Protein AF-F3YVJ1-F1 (afdb_monomer_lite)

Organism: NCBI:txid690850

Radius of gyration: 20.25 Å; chains: 1; bounding box: 49×36×68 Å

Secondary structure (DSSP, 8-state):
-------GGG------GGGHHHHHHHHHHHHHHHHHHHHHHTT-TTHHHHHHHHHHHHHHHHHSGGGHHHHT--TTTS-HHHHHHHHHHHHHHHHHHHHH-----HHHHHHHTT---TTTHHHHHHGGGGS-HHHHHHHIIIIIS---HHHHHHHHTS-HHHHHHHHHHHHHHHHHHHHHHHHHTT-

Sequence (187 aa):
MESLLPSLKAFKVPCEPHKSDALAQAFMPYIYSSVYRVLVSRRCGNIRHLAKAISLGIYTKLTMDDCKALNSFDGRKCSFETWLSLYAEKAALNHIRQSLYPTSQLSTIFAAMGVDVAGKEEAIDRQGDILEPTHKFVLRLLYDESLSFEEAANVLGVAPQVVRSLEGEAWGRIRMACRPAICELAQ

pLDDT: mean 75.44, std 15.71, range [29.94, 95.25]

Foldseek 3Di:
DDDPDDDPVPCPPQLDPVCLVVVCVVCLVLLLVLLLVLCVVVVHPPSVVLSVVLSVVLSCVCSPPRNVVVVPDDVVVDDPSVVSSVSSNVSSLLVVLCVVQPDDQQLLLCVLVVHDCPPPRVVSRVLVVLDDSLLSVLSCVCRVVVDDLCVSCVVSVHDSVVSVVSPVVSVVSVCVSCVVVVVVVVD

Structure (mmCIF, N/CA/C/O backbone):
data_AF-F3YVJ1-F1
#
_entry.id   AF-F3YVJ1-F1
#
loop_
_atom_site.group_PDB
_atom_site.id
_atom_site.type_symbol
_atom_site.label_atom_id
_atom_site.label_alt_id
_atom_site.label_comp_id
_atom_site.label_asym_id
_atom_site.label_entity_id
_atom_site.label_seq_id
_atom_site.pdbx_PDB_ins_code
_atom_site.Cartn_x
_atom_site.Cartn_y
_atom_site.Cartn_z
_atom_site.occupancy
_atom_site.B_iso_or_equiv
_atom_site.auth_seq_id
_atom_site.auth_comp_id
_atom_site.auth_asym_id
_atom_site.auth_atom_id
_atom_site.pdbx_PDB_model_num
ATOM 1 N N . MET A 1 1 ? 19.000 0.406 -32.943 1.00 38.66 1 MET A N 1
ATOM 2 C CA . MET A 1 1 ? 19.043 0.297 -31.470 1.00 38.66 1 MET A CA 1
ATOM 3 C C . MET A 1 1 ? 18.933 -1.171 -31.138 1.00 38.66 1 MET A C 1
ATOM 5 O O . MET A 1 1 ? 17.835 -1.710 -31.092 1.00 38.66 1 MET A O 1
ATOM 9 N N . GLU A 1 2 ? 20.086 -1.826 -31.088 1.00 29.94 2 GLU A N 1
ATOM 10 C CA . GLU A 1 2 ? 20.199 -3.262 -30.865 1.00 29.94 2 GLU A CA 1
ATOM 11 C C . GLU A 1 2 ? 19.630 -3.638 -29.497 1.00 29.94 2 GLU A C 1
ATOM 13 O O . GLU A 1 2 ? 19.862 -2.975 -28.487 1.00 29.94 2 GLU A O 1
ATOM 18 N N . SER A 1 3 ? 18.835 -4.702 -29.509 1.00 35.91 3 SER A N 1
ATOM 19 C CA . SER A 1 3 ? 18.242 -5.348 -28.348 1.00 35.91 3 SER A CA 1
ATOM 20 C C . SER A 1 3 ? 19.341 -5.790 -27.373 1.00 35.91 3 SER A C 1
ATOM 22 O O . SER A 1 3 ? 19.948 -6.845 -27.550 1.00 35.91 3 SER A O 1
ATOM 24 N N . LEU A 1 4 ? 19.552 -5.014 -26.308 1.00 38.31 4 LEU A N 1
ATOM 25 C CA . LEU A 1 4 ? 20.433 -5.336 -25.176 1.00 38.31 4 LEU A CA 1
ATOM 26 C C . LEU A 1 4 ? 19.863 -6.416 -24.232 1.00 38.31 4 LEU A C 1
ATOM 28 O O . LEU A 1 4 ? 20.233 -6.481 -23.064 1.00 38.31 4 LEU A O 1
ATOM 32 N N . LEU A 1 5 ? 18.972 -7.288 -24.708 1.00 43.00 5 LEU A N 1
ATOM 33 C CA . LEU A 1 5 ? 18.386 -8.350 -23.888 1.00 43.00 5 LEU A CA 1
ATOM 34 C C . LEU A 1 5 ? 18.648 -9.738 -24.480 1.00 43.00 5 LEU A C 1
ATOM 36 O O . LEU A 1 5 ? 17.745 -10.353 -25.050 1.00 43.00 5 LEU A O 1
ATOM 40 N N . PRO A 1 6 ? 19.855 -10.301 -24.297 1.00 36.88 6 PRO A N 1
ATOM 41 C CA . PRO A 1 6 ? 20.004 -11.739 -24.343 1.00 36.88 6 PRO A CA 1
ATOM 42 C C . PRO A 1 6 ? 19.365 -12.327 -23.075 1.00 36.88 6 PRO A C 1
ATOM 44 O O . PRO A 1 6 ? 19.858 -12.165 -21.962 1.00 36.88 6 PRO A O 1
ATOM 47 N N . SER A 1 7 ? 18.272 -13.064 -23.265 1.00 37.03 7 SER A N 1
ATOM 48 C CA . SER A 1 7 ? 17.981 -14.265 -22.473 1.00 37.03 7 SER A CA 1
ATOM 49 C C . SER A 1 7 ? 17.738 -14.075 -20.964 1.00 37.03 7 SER A C 1
ATOM 51 O O . SER A 1 7 ? 18.339 -14.757 -20.135 1.00 37.03 7 SER A O 1
ATOM 53 N N . LEU A 1 8 ? 16.734 -13.273 -20.586 1.00 42.38 8 LEU A N 1
ATOM 54 C CA . LEU A 1 8 ? 16.224 -13.204 -19.200 1.00 42.38 8 LEU A CA 1
ATOM 55 C C . LEU A 1 8 ? 15.618 -14.525 -18.665 1.00 42.38 8 LEU A C 1
ATOM 57 O O . LEU A 1 8 ? 15.258 -14.605 -17.496 1.00 42.38 8 LEU A O 1
ATOM 61 N N . LYS A 1 9 ? 15.540 -15.596 -19.473 1.00 40.34 9 LYS A N 1
ATOM 62 C CA . LYS A 1 9 ? 15.085 -16.928 -19.021 1.00 40.34 9 LYS A CA 1
ATOM 63 C C . LYS A 1 9 ? 16.089 -17.658 -18.116 1.00 40.34 9 LYS A C 1
ATOM 65 O O . LYS A 1 9 ? 15.702 -18.622 -17.466 1.00 40.34 9 LYS A O 1
ATOM 70 N N . ALA A 1 10 ? 17.341 -17.202 -18.052 1.00 41.38 10 ALA A N 1
ATOM 71 C CA . ALA A 1 10 ? 18.384 -17.769 -17.190 1.00 41.38 10 ALA A CA 1
ATOM 72 C C . ALA A 1 10 ? 19.088 -16.706 -16.327 1.00 41.38 10 ALA A C 1
ATOM 74 O O . ALA A 1 10 ? 20.173 -16.951 -15.801 1.00 41.38 10 ALA A O 1
ATOM 75 N N . PHE A 1 11 ? 18.496 -15.515 -16.182 1.00 44.34 11 PHE A N 1
ATOM 76 C CA . PHE A 1 11 ? 19.101 -14.442 -15.401 1.00 44.34 11 PHE A CA 1
ATOM 77 C C . PHE A 1 11 ? 18.865 -14.700 -13.912 1.00 44.34 11 PHE A C 1
ATOM 79 O O . PHE A 1 11 ? 17.922 -14.205 -13.300 1.00 44.34 11 PHE A O 1
ATOM 86 N N . LYS A 1 12 ? 19.735 -15.521 -13.324 1.00 45.84 12 LYS A N 1
ATOM 87 C CA . LYS A 1 12 ? 19.951 -15.546 -11.880 1.00 45.84 12 LYS A CA 1
ATOM 88 C C . LYS A 1 12 ? 20.549 -14.181 -11.550 1.00 45.84 12 LYS A C 1
ATOM 90 O O . LYS A 1 12 ? 21.743 -14.006 -11.764 1.00 45.84 12 LYS A O 1
ATOM 95 N N . VAL A 1 13 ? 19.706 -13.200 -11.202 1.00 52.88 13 VAL A N 1
ATOM 96 C CA . VAL A 1 13 ? 20.117 -11.797 -11.014 1.00 52.88 13 VAL A CA 1
ATOM 97 C C . VAL A 1 13 ? 21.312 -11.790 -10.060 1.00 52.88 13 VAL A C 1
ATOM 99 O O . VAL A 1 13 ? 21.130 -12.100 -8.882 1.00 52.88 13 VAL A O 1
ATOM 102 N N . PRO A 1 14 ? 22.541 -11.515 -10.535 1.00 47.19 14 PRO A N 1
ATOM 103 C CA . PRO A 1 14 ? 23.690 -11.522 -9.656 1.00 47.19 14 PRO A CA 1
ATOM 104 C C . PRO A 1 14 ? 23.585 -10.249 -8.826 1.00 47.19 14 PRO A C 1
ATOM 106 O O . PRO A 1 14 ? 23.824 -9.154 -9.333 1.00 47.19 14 PRO A O 1
ATOM 109 N N . CYS A 1 15 ? 23.204 -10.394 -7.561 1.00 51.66 15 CYS A N 1
ATOM 110 C CA . CYS A 1 15 ? 23.254 -9.335 -6.557 1.00 51.66 15 CYS A CA 1
ATOM 111 C C . CYS A 1 15 ? 24.720 -9.071 -6.152 1.00 51.66 15 CYS A C 1
ATOM 113 O O . CYS A 1 15 ? 25.065 -9.076 -4.978 1.00 51.66 15 CYS A O 1
ATOM 115 N N . GLU A 1 16 ? 25.629 -8.949 -7.123 1.00 53.06 16 GLU A N 1
ATOM 116 C CA . GLU A 1 16 ? 27.018 -8.588 -6.852 1.00 53.06 16 GLU A CA 1
ATOM 117 C C . GLU A 1 16 ? 27.113 -7.057 -6.774 1.00 53.06 16 GLU A C 1
ATOM 119 O O . GLU A 1 16 ? 26.612 -6.373 -7.674 1.00 53.06 16 GLU A O 1
ATOM 124 N N . PRO A 1 17 ? 27.787 -6.490 -5.755 1.00 47.72 17 PRO A N 1
ATOM 125 C CA . PRO A 1 17 ? 27.856 -5.041 -5.537 1.00 47.72 17 PRO A CA 1
ATOM 126 C C . PRO A 1 17 ? 28.413 -4.273 -6.750 1.00 47.72 17 PRO A C 1
ATOM 128 O O . PRO A 1 17 ? 28.020 -3.135 -6.997 1.00 47.72 17 PRO A O 1
ATOM 131 N N . HIS A 1 18 ? 29.246 -4.925 -7.567 1.00 46.47 18 HIS A N 1
ATOM 132 C CA . HIS A 1 18 ? 29.880 -4.370 -8.769 1.00 46.47 18 HIS A CA 1
ATOM 133 C C . HIS A 1 18 ? 28.963 -4.290 -10.009 1.00 46.47 18 HIS A C 1
ATOM 135 O O . HIS A 1 18 ? 29.363 -3.722 -11.020 1.00 46.47 18 HIS A O 1
ATOM 141 N N . LYS A 1 19 ? 27.747 -4.859 -9.961 1.00 54.31 19 LYS A N 1
ATOM 142 C CA . LYS A 1 19 ? 26.751 -4.826 -11.059 1.00 54.31 19 LYS A CA 1
ATOM 143 C C . LYS A 1 19 ? 25.507 -3.994 -10.727 1.00 54.31 19 LYS A C 1
ATOM 145 O O . LYS A 1 19 ? 24.587 -3.916 -11.543 1.00 54.31 19 LYS A O 1
ATOM 150 N N . SER A 1 20 ? 25.484 -3.362 -9.554 1.00 57.66 20 SER A N 1
ATOM 151 C CA . SER A 1 20 ? 24.374 -2.526 -9.084 1.00 57.66 20 SER A CA 1
ATOM 152 C C . SER A 1 20 ? 24.070 -1.369 -10.049 1.00 57.66 20 SER A C 1
ATOM 154 O O . SER A 1 20 ? 22.916 -1.179 -10.420 1.00 57.66 20 SER A O 1
ATOM 156 N N . ASP A 1 21 ? 25.087 -0.685 -10.576 1.00 62.59 21 ASP A N 1
ATOM 157 C CA . ASP A 1 21 ? 24.893 0.430 -11.516 1.00 62.59 21 ASP A CA 1
ATOM 158 C C . ASP A 1 21 ? 24.245 0.007 -12.844 1.00 62.59 21 ASP A C 1
ATOM 160 O O . ASP A 1 21 ? 23.389 0.715 -13.378 1.00 62.59 21 ASP A O 1
ATOM 164 N N . ALA A 1 22 ? 24.590 -1.176 -13.361 1.00 67.88 22 ALA A N 1
ATOM 165 C CA . ALA A 1 22 ? 23.987 -1.714 -14.581 1.00 67.88 22 ALA A CA 1
ATOM 166 C C . ALA A 1 22 ? 22.520 -2.123 -14.357 1.00 67.88 22 ALA A C 1
ATOM 168 O O . ALA A 1 22 ? 21.664 -1.873 -15.208 1.00 67.88 22 ALA A O 1
ATOM 169 N N . LEU A 1 23 ? 22.209 -2.703 -13.191 1.00 66.88 23 LEU A N 1
ATOM 170 C CA . LEU A 1 23 ? 20.835 -3.028 -12.794 1.00 66.88 23 LEU A CA 1
ATOM 171 C C . LEU A 1 23 ? 19.998 -1.760 -12.595 1.00 66.88 23 LEU A C 1
ATOM 173 O O . LEU A 1 23 ? 18.854 -1.701 -13.049 1.00 66.88 23 LEU A O 1
ATOM 177 N N . ALA A 1 24 ? 20.570 -0.727 -11.970 1.00 70.12 24 ALA A N 1
ATOM 178 C CA . ALA A 1 24 ? 19.924 0.569 -11.816 1.00 70.12 24 ALA A CA 1
ATOM 179 C C . ALA A 1 24 ? 19.615 1.196 -13.182 1.00 70.12 24 ALA A C 1
ATOM 181 O O . ALA A 1 24 ? 18.472 1.581 -13.427 1.00 70.12 24 ALA A O 1
ATOM 182 N N . GLN A 1 25 ? 20.587 1.243 -14.100 1.00 75.06 25 GLN A N 1
ATOM 183 C CA . GLN A 1 25 ? 20.377 1.776 -15.452 1.00 75.06 25 GLN A CA 1
ATOM 184 C C . GLN A 1 25 ? 19.294 1.014 -16.224 1.00 75.06 25 GLN A C 1
ATOM 186 O O . GLN A 1 25 ? 18.493 1.638 -16.920 1.00 75.06 25 GLN A O 1
ATOM 191 N N . ALA A 1 26 ? 19.229 -0.311 -16.072 1.00 78.38 26 ALA A N 1
ATOM 192 C CA . ALA A 1 26 ? 18.236 -1.133 -16.752 1.00 78.38 26 ALA A CA 1
ATOM 193 C C . ALA A 1 26 ? 16.823 -0.974 -16.167 1.00 78.38 26 ALA A C 1
ATOM 195 O O . ALA A 1 26 ? 15.858 -0.866 -16.918 1.00 78.38 26 ALA A O 1
ATOM 196 N N . PHE A 1 27 ? 16.675 -0.969 -14.838 1.00 81.19 27 PHE A N 1
ATOM 197 C CA . PHE A 1 27 ? 15.369 -1.127 -14.184 1.00 81.19 27 PHE A CA 1
ATOM 198 C C . PHE A 1 27 ? 14.755 0.175 -13.673 1.00 81.19 27 PHE A C 1
ATOM 200 O O . PHE A 1 27 ? 13.527 0.303 -13.658 1.00 81.19 27 PHE A O 1
ATOM 207 N N . MET A 1 28 ? 15.570 1.160 -13.285 1.00 86.44 28 MET A N 1
ATOM 208 C CA . MET A 1 28 ? 15.071 2.422 -12.727 1.00 86.44 28 MET A CA 1
ATOM 209 C C . MET A 1 28 ? 14.089 3.158 -13.646 1.00 86.44 28 MET A C 1
ATOM 211 O O . MET A 1 28 ? 13.094 3.659 -13.121 1.00 86.44 28 MET A O 1
ATOM 215 N N . PRO A 1 29 ? 14.270 3.204 -14.983 1.00 87.94 29 PRO A N 1
ATOM 216 C CA . PRO A 1 29 ? 13.285 3.828 -15.865 1.00 87.94 29 PRO A CA 1
ATOM 217 C C . PRO A 1 29 ? 11.901 3.158 -15.798 1.00 87.94 29 PRO A C 1
ATOM 219 O O . PRO A 1 29 ? 10.883 3.852 -15.782 1.00 87.94 29 PRO A O 1
ATOM 222 N N . TYR A 1 30 ? 11.849 1.825 -15.694 1.00 87.25 30 TYR A N 1
ATOM 223 C CA . TYR A 1 30 ? 10.597 1.063 -15.596 1.00 87.25 30 TYR A CA 1
ATOM 224 C C . TYR A 1 30 ? 9.907 1.262 -14.248 1.00 87.25 30 TYR A C 1
ATOM 226 O O . TYR A 1 30 ? 8.693 1.489 -14.201 1.00 87.25 30 TYR A O 1
ATOM 234 N N . ILE A 1 31 ? 10.684 1.229 -13.159 1.00 92.50 31 ILE A N 1
ATOM 235 C CA . ILE A 1 31 ? 10.190 1.522 -11.809 1.00 92.50 31 ILE A CA 1
ATOM 236 C C . ILE A 1 31 ? 9.621 2.943 -11.788 1.00 92.50 31 ILE A C 1
ATOM 238 O O . ILE A 1 31 ? 8.461 3.134 -11.426 1.00 92.50 31 ILE A O 1
ATOM 242 N N . TYR A 1 32 ? 10.395 3.923 -12.263 1.00 93.75 32 TYR A N 1
ATOM 243 C CA . TYR A 1 32 ? 9.994 5.326 -12.291 1.00 93.75 32 TYR A CA 1
ATOM 244 C C . TYR A 1 32 ? 8.717 5.550 -13.092 1.00 93.75 32 TYR A C 1
ATOM 246 O O . TYR A 1 32 ? 7.796 6.191 -12.594 1.00 93.75 32 TYR A O 1
ATOM 254 N N . SER A 1 33 ? 8.631 5.000 -14.305 1.00 93.50 33 SER A N 1
ATOM 255 C CA . SER A 1 33 ? 7.446 5.125 -15.158 1.00 93.50 33 SER A CA 1
ATOM 256 C C . SER A 1 33 ? 6.193 4.551 -14.485 1.00 93.50 33 SER A C 1
ATOM 258 O O . SER A 1 33 ? 5.143 5.199 -14.448 1.00 93.50 33 SER A O 1
ATOM 260 N N . SER A 1 34 ? 6.321 3.372 -13.868 1.00 94.38 34 SER A N 1
ATOM 261 C CA . SER A 1 34 ? 5.217 2.694 -13.177 1.00 94.38 34 SER A CA 1
ATOM 262 C C . SER A 1 34 ? 4.737 3.497 -11.961 1.00 94.38 34 SER A C 1
ATOM 264 O O . SER A 1 34 ? 3.542 3.755 -11.809 1.00 94.38 34 SER A O 1
ATOM 266 N N . VAL A 1 35 ? 5.671 3.981 -11.135 1.00 95.25 35 VAL A N 1
ATOM 267 C CA . VAL A 1 35 ? 5.379 4.848 -9.982 1.00 95.25 35 VAL A CA 1
ATOM 268 C C . VAL A 1 35 ? 4.736 6.163 -10.433 1.00 95.25 35 VAL A C 1
ATOM 270 O O . VAL A 1 35 ? 3.729 6.592 -9.870 1.00 95.25 35 VAL A O 1
ATOM 273 N N . TYR A 1 36 ? 5.292 6.805 -11.463 1.00 94.38 36 TYR A N 1
ATOM 274 C CA . TYR A 1 36 ? 4.809 8.081 -11.986 1.00 94.38 36 TYR A CA 1
ATOM 275 C C . TYR A 1 36 ? 3.357 7.976 -12.462 1.00 94.38 36 TYR A C 1
ATOM 277 O O . TYR A 1 36 ? 2.532 8.817 -12.107 1.00 94.38 36 TYR A O 1
ATOM 285 N N . ARG A 1 37 ? 3.016 6.909 -13.197 1.00 94.44 37 ARG A N 1
ATOM 286 C CA . ARG A 1 37 ? 1.645 6.634 -13.650 1.00 94.44 37 ARG A CA 1
ATOM 287 C C . ARG A 1 37 ? 0.663 6.522 -12.483 1.00 94.44 37 ARG A C 1
ATOM 289 O O . ARG A 1 37 ? -0.416 7.111 -12.545 1.00 94.44 37 ARG A O 1
ATOM 296 N N . VAL A 1 38 ? 1.040 5.820 -11.414 1.00 92.00 38 VAL A N 1
ATOM 297 C CA . VAL A 1 38 ? 0.206 5.704 -10.206 1.00 92.00 38 VAL A CA 1
ATOM 298 C C . VAL A 1 38 ? -0.011 7.071 -9.560 1.00 92.00 38 VAL A C 1
ATOM 300 O O . VAL A 1 38 ? -1.149 7.434 -9.274 1.00 92.00 38 VAL A O 1
ATOM 303 N N . LEU A 1 39 ? 1.051 7.859 -9.377 1.00 90.31 39 LEU A N 1
ATOM 304 C CA . LEU A 1 39 ? 0.963 9.187 -8.761 1.00 90.31 39 LEU A CA 1
ATOM 305 C C . LEU A 1 39 ? 0.104 10.163 -9.584 1.00 90.31 39 LEU A C 1
ATOM 307 O O . LEU A 1 39 ? -0.676 10.921 -9.009 1.00 90.31 39 LEU A O 1
ATOM 311 N N . VAL A 1 40 ? 0.204 10.121 -10.920 1.00 90.81 40 VAL A N 1
ATOM 312 C CA . VAL A 1 40 ? -0.654 10.905 -11.829 1.00 90.81 40 VAL A CA 1
ATOM 313 C C . VAL A 1 40 ? -2.113 10.474 -11.704 1.00 90.81 40 VAL A C 1
ATOM 315 O O . VAL A 1 40 ? -2.987 11.319 -11.522 1.00 90.81 40 VAL A O 1
ATOM 318 N N . SER A 1 41 ? -2.382 9.166 -11.747 1.00 88.19 41 SER A N 1
ATOM 319 C CA . SER A 1 41 ? -3.739 8.621 -11.615 1.00 88.19 41 SER A CA 1
ATOM 320 C C . SER A 1 41 ? -4.394 9.012 -10.286 1.00 88.19 41 SER A C 1
ATOM 322 O O . SER A 1 41 ? -5.591 9.291 -10.243 1.00 88.19 41 SER A O 1
ATOM 324 N N . ARG A 1 42 ? -3.602 9.101 -9.212 1.00 83.94 42 ARG A N 1
ATOM 325 C CA . ARG A 1 42 ? -4.052 9.498 -7.871 1.00 83.94 42 ARG A CA 1
ATOM 326 C C . ARG A 1 42 ? -3.990 11.002 -7.609 1.00 83.94 42 ARG A C 1
ATOM 328 O O . ARG A 1 42 ? -4.280 11.420 -6.494 1.00 83.94 42 ARG A O 1
ATOM 335 N N . ARG A 1 43 ? -3.656 11.813 -8.622 1.00 84.12 43 ARG A N 1
ATOM 336 C CA . ARG A 1 43 ? -3.584 13.283 -8.547 1.00 84.12 43 ARG A CA 1
ATOM 337 C C . ARG A 1 43 ? -2.721 13.788 -7.381 1.00 84.12 43 ARG A C 1
ATOM 339 O O . ARG A 1 43 ? -3.042 14.797 -6.757 1.00 84.12 43 ARG A O 1
ATOM 346 N N . CYS A 1 44 ? -1.627 13.091 -7.074 1.00 79.00 44 CYS A N 1
ATOM 347 C CA . CYS A 1 44 ? -0.728 13.497 -5.997 1.00 79.00 44 CYS A CA 1
ATOM 348 C C . CYS A 1 44 ? -0.040 14.835 -6.320 1.00 79.00 44 CYS A C 1
ATOM 350 O O . CYS A 1 44 ? 0.305 15.109 -7.469 1.00 79.00 44 CYS A O 1
ATOM 352 N N . GLY A 1 45 ? 0.225 15.655 -5.300 1.00 75.62 45 GLY A N 1
ATOM 353 C CA . GLY A 1 45 ? 1.105 16.820 -5.433 1.00 75.62 45 GLY A CA 1
ATOM 354 C C . GLY A 1 45 ? 2.571 16.406 -5.601 1.00 75.62 45 GLY A C 1
ATOM 355 O O . GLY A 1 45 ? 2.955 15.298 -5.238 1.00 75.62 45 GLY A O 1
ATOM 356 N N . ASN A 1 46 ? 3.420 17.287 -6.141 1.00 83.00 46 ASN A N 1
ATOM 357 C CA . ASN A 1 46 ? 4.877 17.070 -6.229 1.00 83.00 46 ASN A CA 1
ATOM 358 C C . ASN A 1 46 ? 5.307 15.758 -6.926 1.00 83.00 46 ASN A C 1
ATOM 360 O O . ASN A 1 46 ? 6.336 15.169 -6.585 1.00 83.00 46 ASN A O 1
ATOM 364 N N . ILE A 1 47 ? 4.552 15.327 -7.946 1.00 88.31 47 ILE A N 1
ATOM 365 C CA . ILE A 1 47 ? 4.689 14.022 -8.623 1.00 88.31 47 ILE A CA 1
ATOM 366 C C . ILE A 1 47 ? 6.140 13.679 -8.975 1.00 88.31 47 ILE A C 1
ATOM 368 O O . ILE A 1 47 ? 6.600 12.584 -8.672 1.00 88.31 47 ILE A O 1
ATOM 372 N N . ARG A 1 48 ? 6.895 14.603 -9.591 1.00 85.38 48 ARG A N 1
ATOM 373 C CA . ARG A 1 48 ? 8.278 14.319 -10.021 1.00 85.38 48 ARG A CA 1
ATOM 374 C C . ARG A 1 48 ? 9.202 13.994 -8.849 1.00 85.38 48 ARG A C 1
ATOM 376 O O . ARG A 1 48 ? 10.054 13.120 -8.987 1.00 85.38 48 ARG A O 1
ATOM 383 N N . HIS A 1 49 ? 9.054 14.707 -7.734 1.00 78.50 49 HIS A N 1
ATOM 384 C CA . HIS A 1 49 ? 9.876 14.517 -6.542 1.00 78.50 49 HIS A CA 1
ATOM 385 C C . HIS A 1 49 ? 9.509 13.207 -5.838 1.00 78.50 49 HIS A C 1
ATOM 387 O O . HIS A 1 49 ? 10.387 12.393 -5.557 1.00 78.50 49 HIS A O 1
ATOM 393 N N . LEU A 1 50 ? 8.208 12.958 -5.644 1.00 84.94 50 LEU A N 1
ATOM 394 C CA . LEU A 1 50 ? 7.712 11.708 -5.062 1.00 84.94 50 LEU A CA 1
ATOM 395 C C . LEU A 1 50 ? 8.108 10.493 -5.901 1.00 84.94 50 LEU A C 1
ATOM 397 O O . LEU A 1 50 ? 8.611 9.515 -5.357 1.00 84.94 50 LEU A O 1
ATOM 401 N N . ALA A 1 51 ? 7.967 10.569 -7.227 1.00 90.56 51 ALA A N 1
ATOM 402 C CA . ALA A 1 51 ? 8.351 9.482 -8.118 1.00 90.56 51 ALA A CA 1
ATOM 403 C C . ALA A 1 51 ? 9.835 9.128 -7.969 1.00 90.56 51 ALA A C 1
ATOM 405 O O . ALA A 1 51 ? 10.168 7.948 -7.896 1.00 90.56 51 ALA A O 1
ATOM 406 N N . LYS A 1 52 ? 10.726 10.126 -7.858 1.00 86.62 52 LYS A N 1
ATOM 407 C CA . LYS A 1 52 ? 12.160 9.889 -7.624 1.00 86.62 52 LYS A CA 1
ATOM 408 C C . LYS A 1 52 ? 12.405 9.197 -6.281 1.00 86.62 52 LYS A C 1
ATOM 410 O O . LYS A 1 52 ? 13.080 8.172 -6.253 1.00 86.62 52 LYS A O 1
ATOM 415 N N . ALA A 1 53 ? 11.834 9.727 -5.199 1.00 85.12 53 ALA A N 1
ATOM 416 C CA . ALA A 1 53 ? 12.034 9.197 -3.851 1.00 85.12 53 ALA A CA 1
ATOM 417 C C . ALA A 1 53 ? 11.512 7.757 -3.705 1.00 85.12 53 ALA A C 1
ATOM 419 O O . ALA A 1 53 ? 12.227 6.878 -3.228 1.00 85.12 53 ALA A O 1
ATOM 420 N N . ILE A 1 54 ? 10.290 7.494 -4.178 1.00 90.44 54 ILE A N 1
ATOM 421 C CA . ILE A 1 54 ? 9.670 6.164 -4.125 1.00 90.44 54 ILE A CA 1
ATOM 422 C C . ILE A 1 54 ? 10.450 5.171 -4.991 1.00 90.44 54 ILE A C 1
ATOM 424 O O . ILE A 1 54 ? 10.707 4.056 -4.546 1.00 90.44 54 ILE A O 1
ATOM 428 N N . SER A 1 55 ? 10.864 5.568 -6.201 1.00 92.38 55 SER A N 1
ATOM 429 C CA . SER A 1 55 ? 11.632 4.686 -7.094 1.00 92.38 55 SER A CA 1
ATOM 430 C C . SER A 1 55 ? 12.971 4.289 -6.486 1.00 92.38 55 SER A C 1
ATOM 432 O O . SER A 1 55 ? 13.336 3.118 -6.542 1.00 92.38 55 SER A O 1
ATOM 434 N N . LEU A 1 56 ? 13.671 5.239 -5.855 1.00 86.75 56 LEU A N 1
ATOM 435 C CA . LEU A 1 56 ? 14.906 4.950 -5.134 1.00 86.75 56 LEU A CA 1
ATOM 436 C C . LEU A 1 56 ? 14.650 3.991 -3.964 1.00 86.75 56 LEU A C 1
ATOM 438 O O . LEU A 1 56 ? 15.359 3.005 -3.827 1.00 86.75 56 LEU A O 1
ATOM 442 N N . GLY A 1 57 ? 13.598 4.219 -3.171 1.00 88.19 57 GLY A N 1
ATOM 443 C CA . GLY A 1 57 ? 13.235 3.323 -2.070 1.00 88.19 57 GLY A CA 1
ATOM 444 C C . GLY A 1 57 ? 12.876 1.903 -2.527 1.00 88.19 57 GLY A C 1
ATOM 445 O O . GLY A 1 57 ? 13.244 0.932 -1.866 1.00 88.19 57 GLY A O 1
ATOM 446 N N . ILE A 1 58 ? 12.188 1.765 -3.665 1.00 90.62 58 ILE A N 1
ATOM 447 C CA . ILE A 1 58 ? 11.903 0.469 -4.298 1.00 90.62 58 ILE A CA 1
ATOM 448 C C . ILE A 1 58 ? 13.203 -0.210 -4.717 1.00 90.62 58 ILE A C 1
ATOM 450 O O . ILE A 1 58 ? 13.406 -1.372 -4.383 1.00 90.62 58 ILE A O 1
ATOM 454 N N . TYR A 1 59 ? 14.080 0.508 -5.419 1.00 87.19 59 TYR A N 1
ATOM 455 C CA . TYR A 1 59 ? 15.363 -0.028 -5.862 1.00 87.19 59 TYR A CA 1
ATOM 456 C C . TYR A 1 59 ? 16.203 -0.516 -4.683 1.00 87.19 59 TYR A C 1
ATOM 458 O O . TYR A 1 59 ? 16.621 -1.670 -4.677 1.00 87.19 59 TYR A O 1
ATOM 466 N N . THR A 1 60 ? 16.338 0.305 -3.639 1.00 86.19 60 THR A N 1
ATOM 467 C CA . THR A 1 60 ? 17.034 -0.076 -2.410 1.00 86.19 60 THR A CA 1
ATOM 468 C C . THR A 1 60 ? 16.455 -1.370 -1.838 1.00 86.19 60 THR A C 1
ATOM 470 O O . THR A 1 60 ? 17.206 -2.314 -1.621 1.00 86.19 60 THR A O 1
ATOM 473 N N . LYS A 1 61 ? 15.125 -1.487 -1.694 1.00 84.81 61 LYS A N 1
ATOM 474 C CA . LYS A 1 61 ? 14.472 -2.722 -1.212 1.00 84.81 61 LYS A CA 1
ATOM 475 C C . LYS A 1 61 ? 14.704 -3.937 -2.109 1.00 84.81 61 LYS A C 1
ATOM 477 O O . LYS A 1 61 ? 14.806 -5.047 -1.598 1.00 84.81 61 LYS A O 1
ATOM 482 N N . LEU A 1 62 ? 14.762 -3.750 -3.426 1.00 84.00 62 LEU A N 1
ATOM 483 C CA . LEU A 1 62 ? 15.040 -4.836 -4.367 1.00 84.00 62 LEU A CA 1
ATOM 484 C C . LEU A 1 62 ? 16.476 -5.354 -4.231 1.00 84.00 62 LEU A C 1
ATOM 486 O O . LEU A 1 62 ? 16.697 -6.544 -4.432 1.00 84.00 62 LEU A O 1
ATOM 490 N N . THR A 1 63 ? 17.420 -4.477 -3.884 1.00 80.44 63 THR A N 1
ATOM 491 C CA . THR A 1 63 ? 18.847 -4.805 -3.730 1.00 80.44 63 THR A CA 1
ATOM 492 C C . THR A 1 63 ? 19.269 -5.153 -2.302 1.00 80.44 63 THR A C 1
ATOM 494 O O . THR A 1 63 ? 20.355 -5.688 -2.101 1.00 80.44 63 THR A O 1
ATOM 497 N N . MET A 1 64 ? 18.438 -4.848 -1.304 1.00 78.31 64 MET A N 1
ATOM 498 C CA . MET A 1 64 ? 18.665 -5.225 0.093 1.00 78.31 64 MET A CA 1
ATOM 499 C C . MET A 1 64 ? 18.451 -6.730 0.314 1.00 78.31 64 MET A C 1
ATOM 501 O O . MET A 1 64 ? 17.898 -7.428 -0.539 1.00 78.31 64 MET A O 1
ATOM 505 N N . ASP A 1 65 ? 18.888 -7.219 1.478 1.00 76.06 65 ASP A N 1
ATOM 506 C CA . ASP A 1 65 ? 18.705 -8.599 1.944 1.00 76.06 65 ASP A CA 1
AT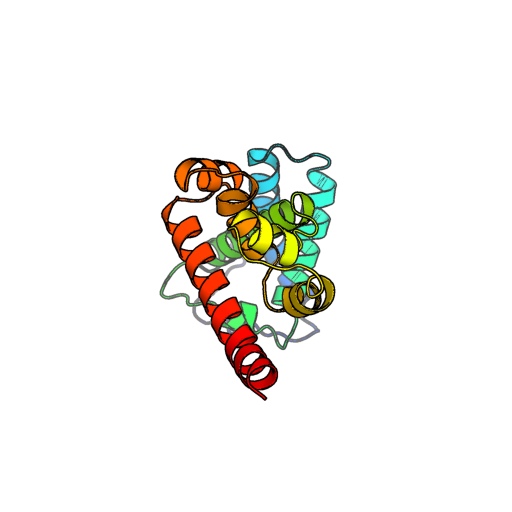OM 507 C C . ASP A 1 65 ? 19.062 -9.662 0.889 1.00 76.06 65 ASP A C 1
ATOM 509 O O . ASP A 1 65 ? 18.252 -10.541 0.589 1.00 76.06 65 ASP A O 1
ATOM 513 N N . ASP A 1 66 ? 20.248 -9.556 0.282 1.00 70.25 66 ASP A N 1
ATOM 514 C CA . ASP A 1 66 ? 20.733 -10.456 -0.778 1.00 70.25 66 ASP A CA 1
ATOM 515 C C . ASP A 1 66 ? 19.756 -10.603 -1.958 1.00 70.25 66 ASP A C 1
ATOM 517 O O . ASP A 1 66 ? 19.574 -11.683 -2.532 1.00 70.25 66 ASP A O 1
ATOM 521 N N . CYS A 1 67 ? 19.082 -9.508 -2.316 1.00 76.50 67 CYS A N 1
ATOM 522 C CA . CYS A 1 67 ? 18.106 -9.466 -3.397 1.00 76.50 67 CYS A CA 1
ATOM 523 C C . CYS A 1 67 ? 16.934 -10.457 -3.219 1.00 76.50 67 CYS A C 1
ATOM 525 O O . CYS A 1 67 ? 16.345 -10.915 -4.203 1.00 76.50 67 CYS A O 1
ATOM 527 N N . LYS A 1 68 ? 16.536 -10.783 -1.977 1.00 76.44 68 LYS A N 1
ATOM 528 C CA . LYS A 1 68 ? 15.386 -11.671 -1.680 1.00 76.44 68 LYS A CA 1
ATOM 529 C C . LYS A 1 68 ? 14.119 -11.306 -2.453 1.00 76.44 68 LYS A C 1
ATOM 531 O O . LYS A 1 68 ? 13.427 -12.194 -2.947 1.00 76.44 68 LYS A O 1
ATOM 536 N N . ALA A 1 69 ? 13.819 -10.014 -2.581 1.00 77.38 69 ALA A N 1
ATOM 537 C CA . ALA A 1 69 ? 12.649 -9.554 -3.324 1.00 77.38 69 ALA A CA 1
ATOM 538 C C . ALA A 1 69 ? 12.744 -9.909 -4.817 1.00 77.38 69 ALA A C 1
ATOM 540 O O . ALA A 1 69 ? 11.773 -10.402 -5.386 1.00 77.38 69 AL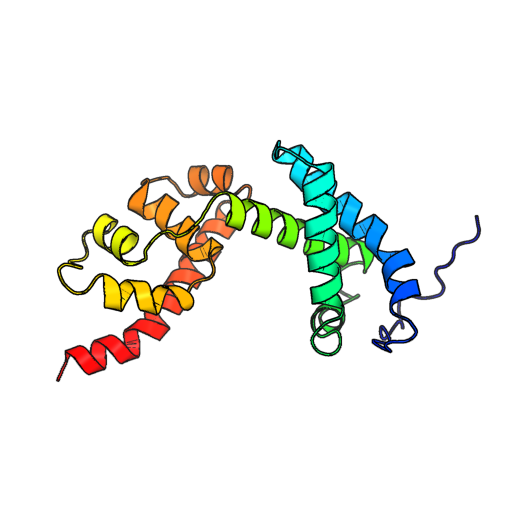A A O 1
ATOM 541 N N . LEU A 1 70 ? 13.913 -9.740 -5.439 1.00 81.19 70 LEU A N 1
ATOM 542 C CA . LEU A 1 70 ? 14.146 -10.150 -6.828 1.00 81.19 70 LEU A CA 1
ATOM 543 C C . LEU A 1 70 ? 14.100 -11.675 -6.985 1.00 81.19 70 LEU A C 1
ATOM 545 O O . LEU A 1 70 ? 13.540 -12.171 -7.957 1.00 81.19 70 LEU A O 1
ATOM 549 N N . ASN A 1 71 ? 14.593 -12.421 -5.995 1.00 79.69 71 ASN A N 1
ATOM 550 C CA . ASN A 1 71 ? 14.535 -13.886 -5.981 1.00 79.69 71 ASN A CA 1
ATOM 551 C C . ASN A 1 71 ? 13.104 -14.442 -5.859 1.00 79.69 71 ASN A C 1
ATOM 553 O O . ASN A 1 71 ? 12.886 -15.622 -6.121 1.00 79.69 71 ASN A O 1
ATOM 557 N N . SER A 1 72 ? 12.123 -13.612 -5.488 1.00 81.88 72 SER A N 1
ATOM 558 C CA . SER A 1 72 ? 10.705 -14.000 -5.473 1.00 81.88 72 SER A CA 1
ATOM 559 C C . SER A 1 72 ? 10.048 -14.004 -6.860 1.00 81.88 72 SER A C 1
ATOM 561 O O . SER A 1 72 ? 8.906 -14.451 -6.997 1.00 81.88 72 SER A O 1
ATOM 563 N N . PHE A 1 73 ? 10.740 -13.502 -7.888 1.00 84.69 73 PHE A N 1
ATOM 564 C CA . PHE A 1 73 ? 10.240 -13.502 -9.256 1.00 84.69 73 PHE A CA 1
ATOM 565 C C . PHE A 1 73 ? 10.091 -14.929 -9.799 1.00 84.69 73 PHE A C 1
ATOM 567 O O . PHE A 1 73 ? 11.028 -15.726 -9.793 1.00 84.69 73 PHE A O 1
ATOM 574 N N . ASP A 1 74 ? 8.910 -15.216 -10.342 1.00 82.81 74 ASP A N 1
ATOM 575 C CA . ASP A 1 74 ? 8.603 -16.466 -11.029 1.00 82.81 74 ASP A CA 1
ATOM 576 C C . ASP A 1 74 ? 8.239 -16.182 -12.491 1.00 82.81 74 ASP A C 1
ATOM 578 O O . ASP A 1 74 ? 7.118 -15.769 -12.812 1.00 82.81 74 ASP A O 1
ATOM 582 N N . GLY A 1 75 ? 9.193 -16.448 -13.388 1.00 83.38 75 GLY A N 1
ATOM 583 C CA . GLY A 1 75 ? 9.037 -16.251 -14.830 1.00 83.38 75 GLY A CA 1
ATOM 584 C C . GLY A 1 75 ? 8.001 -17.158 -15.498 1.00 83.38 75 GLY A C 1
ATOM 585 O O . GLY A 1 75 ? 7.711 -16.970 -16.678 1.00 83.38 75 GLY A O 1
ATOM 586 N N . ARG A 1 76 ? 7.421 -18.131 -14.778 1.00 85.50 76 ARG A N 1
ATOM 587 C CA . ARG A 1 76 ? 6.286 -18.927 -15.274 1.00 85.50 76 ARG A CA 1
ATOM 588 C C . ARG A 1 76 ? 4.959 -18.176 -15.162 1.00 85.50 76 ARG A C 1
ATOM 590 O O . ARG A 1 76 ? 4.029 -18.505 -15.891 1.00 85.50 76 ARG A O 1
ATOM 597 N N . LYS A 1 77 ? 4.859 -17.191 -14.260 1.00 83.44 77 LYS A N 1
ATOM 598 C CA . LYS A 1 77 ? 3.620 -16.434 -14.005 1.00 83.44 77 LYS A CA 1
ATOM 599 C C . LYS A 1 77 ? 3.479 -15.208 -14.900 1.00 83.44 77 LYS A C 1
ATOM 601 O O . LYS A 1 77 ? 2.377 -14.900 -15.339 1.00 83.44 77 LYS A O 1
ATOM 606 N N . CYS A 1 78 ? 4.573 -14.487 -15.136 1.00 85.81 78 CYS A N 1
ATOM 607 C CA . CYS A 1 78 ? 4.585 -13.270 -15.951 1.00 85.81 78 CYS A CA 1
ATOM 608 C C . CYS A 1 78 ? 6.012 -12.906 -16.393 1.00 85.81 78 CYS A C 1
ATOM 610 O O . CYS A 1 78 ? 6.986 -13.494 -15.920 1.00 85.81 78 CYS A O 1
ATOM 612 N N . SER A 1 79 ? 6.141 -11.938 -17.308 1.00 86.44 79 SER A N 1
ATOM 613 C CA . SER A 1 79 ? 7.450 -11.385 -17.670 1.00 86.44 79 SER A CA 1
ATOM 614 C C . SER A 1 79 ? 8.050 -10.599 -16.499 1.00 86.44 79 SER A C 1
ATOM 616 O O . SER A 1 79 ? 7.330 -10.093 -15.634 1.00 86.44 79 SER A O 1
ATOM 618 N N . PHE A 1 80 ? 9.379 -10.466 -16.482 1.00 83.44 80 PHE A N 1
ATOM 619 C CA . PHE A 1 80 ? 10.078 -9.697 -15.449 1.00 83.44 80 PHE A CA 1
ATOM 620 C C . PHE A 1 80 ? 9.637 -8.226 -15.428 1.00 83.44 80 PHE A C 1
ATOM 622 O O . PHE A 1 80 ? 9.429 -7.662 -14.359 1.00 83.44 80 PHE A O 1
ATOM 629 N N . GLU A 1 81 ? 9.417 -7.627 -16.600 1.00 83.19 81 GLU A N 1
ATOM 630 C CA . GLU A 1 81 ? 8.925 -6.251 -16.734 1.00 83.19 81 GLU A CA 1
ATOM 631 C C . GLU A 1 81 ? 7.535 -6.083 -16.115 1.00 83.19 81 GLU A C 1
ATOM 633 O O . GLU A 1 81 ? 7.317 -5.170 -15.321 1.00 83.19 81 GLU A O 1
ATOM 638 N N . THR A 1 82 ? 6.603 -6.995 -16.417 1.00 85.44 82 THR A N 1
ATOM 639 C CA . THR A 1 82 ? 5.256 -6.967 -15.834 1.00 85.44 82 THR A CA 1
ATOM 640 C C . THR A 1 82 ? 5.309 -7.146 -14.321 1.00 85.44 82 THR A C 1
ATOM 642 O O . THR A 1 82 ? 4.660 -6.395 -13.594 1.00 85.44 82 THR A O 1
ATOM 645 N N . TRP A 1 83 ? 6.104 -8.101 -13.834 1.00 89.69 83 TRP A N 1
ATOM 646 C CA . TRP A 1 83 ? 6.295 -8.311 -12.402 1.00 89.69 83 TRP A CA 1
ATOM 647 C C . TRP A 1 83 ? 6.845 -7.056 -11.711 1.00 89.69 83 TRP A C 1
ATOM 649 O O . TRP A 1 83 ? 6.295 -6.621 -10.698 1.00 89.69 83 TRP A O 1
ATOM 659 N N . LEU A 1 84 ? 7.884 -6.440 -12.282 1.00 88.75 84 LEU A N 1
ATOM 660 C CA . LEU A 1 84 ? 8.534 -5.258 -11.724 1.00 88.75 84 LEU A CA 1
ATOM 661 C C . LEU A 1 84 ? 7.598 -4.045 -11.722 1.00 88.75 84 LEU A C 1
ATOM 663 O O . LEU A 1 84 ? 7.548 -3.318 -10.730 1.00 88.75 84 LEU A O 1
ATOM 667 N N . SER A 1 85 ? 6.818 -3.850 -12.788 1.00 88.69 85 SER A N 1
ATOM 668 C CA . SER A 1 85 ? 5.779 -2.820 -12.830 1.00 88.69 85 SER A CA 1
ATOM 669 C C . SER A 1 85 ? 4.739 -3.033 -11.736 1.00 88.69 85 SER A C 1
ATOM 671 O O . SER A 1 85 ? 4.484 -2.105 -10.976 1.00 88.69 85 SER A O 1
ATOM 673 N N . LEU A 1 86 ? 4.195 -4.243 -11.579 1.00 88.06 86 LEU A N 1
ATOM 674 C CA . LEU A 1 86 ? 3.216 -4.535 -10.524 1.00 88.06 86 LEU A CA 1
ATOM 675 C C . LEU A 1 86 ? 3.801 -4.337 -9.118 1.00 88.06 86 LEU A C 1
ATOM 677 O O . LEU A 1 86 ? 3.131 -3.788 -8.239 1.00 88.06 86 LEU A O 1
ATOM 681 N N . TYR A 1 87 ? 5.055 -4.739 -8.901 1.00 90.31 87 TYR A N 1
ATOM 682 C CA . TYR A 1 87 ? 5.766 -4.505 -7.645 1.00 90.31 87 TYR A CA 1
ATOM 683 C C . TYR A 1 87 ? 5.906 -3.003 -7.356 1.00 90.31 87 TYR A C 1
ATOM 685 O O . TYR A 1 87 ? 5.582 -2.545 -6.257 1.00 90.31 87 TYR A O 1
ATOM 693 N N . ALA A 1 88 ? 6.336 -2.225 -8.353 1.00 92.44 88 ALA A N 1
ATOM 694 C CA . ALA A 1 88 ? 6.523 -0.785 -8.236 1.00 92.44 88 ALA A CA 1
ATOM 695 C C . ALA A 1 88 ? 5.198 -0.035 -8.034 1.00 92.44 88 ALA A C 1
ATOM 697 O O . ALA A 1 88 ? 5.120 0.859 -7.194 1.00 92.44 88 ALA A O 1
ATOM 698 N N . GLU A 1 89 ? 4.136 -0.428 -8.740 1.00 90.62 89 GLU A N 1
ATOM 699 C CA . GLU A 1 89 ? 2.796 0.136 -8.571 1.00 90.62 89 GLU A CA 1
ATOM 700 C C . GLU A 1 89 ? 2.239 -0.155 -7.177 1.00 90.62 89 GLU A C 1
ATOM 702 O O . GLU A 1 89 ? 1.736 0.751 -6.509 1.00 90.62 89 GLU A O 1
ATOM 707 N N . LYS A 1 90 ? 2.391 -1.394 -6.687 1.00 87.62 90 LYS A N 1
ATOM 708 C CA . LYS A 1 90 ? 1.993 -1.768 -5.324 1.00 87.62 90 LYS A CA 1
ATOM 709 C C . LYS A 1 90 ? 2.757 -0.955 -4.280 1.00 87.62 90 LYS A C 1
ATOM 711 O O . LYS A 1 90 ? 2.147 -0.478 -3.324 1.00 87.62 90 LYS A O 1
ATOM 716 N N . ALA A 1 91 ? 4.063 -0.769 -4.462 1.00 87.81 91 ALA A N 1
ATOM 717 C CA . ALA A 1 91 ? 4.886 0.030 -3.563 1.00 87.81 91 ALA A CA 1
ATOM 718 C C . ALA A 1 91 ? 4.511 1.523 -3.595 1.00 87.81 91 ALA A C 1
ATOM 720 O O . ALA A 1 91 ? 4.412 2.141 -2.536 1.00 87.81 91 ALA A O 1
ATOM 721 N N . ALA A 1 92 ? 4.234 2.087 -4.775 1.00 90.19 92 ALA A N 1
ATOM 722 C CA . ALA A 1 92 ? 3.765 3.464 -4.926 1.00 90.19 92 ALA A CA 1
ATOM 723 C C . ALA A 1 92 ? 2.406 3.679 -4.255 1.00 90.19 92 ALA A C 1
ATOM 725 O O . ALA A 1 92 ? 2.250 4.618 -3.479 1.00 90.19 92 ALA A O 1
ATOM 726 N N . LEU A 1 93 ? 1.444 2.781 -4.494 1.00 85.56 93 LEU A N 1
ATOM 727 C CA . LEU A 1 93 ? 0.154 2.806 -3.808 1.00 85.56 93 LEU A CA 1
ATOM 728 C C . LEU A 1 93 ? 0.352 2.723 -2.299 1.00 85.56 93 LEU A C 1
ATOM 730 O O . LEU A 1 93 ? -0.212 3.531 -1.577 1.00 85.56 93 LEU A O 1
ATOM 734 N N . ASN A 1 94 ? 1.184 1.802 -1.814 1.00 82.25 94 ASN A N 1
ATOM 735 C CA . ASN A 1 94 ? 1.448 1.685 -0.385 1.00 82.25 94 ASN A CA 1
ATOM 736 C C . ASN A 1 94 ? 2.071 2.961 0.200 1.00 82.25 94 ASN A C 1
ATOM 738 O O . ASN A 1 94 ? 1.689 3.361 1.292 1.00 82.25 94 ASN A O 1
ATOM 742 N N . HIS A 1 95 ? 2.968 3.632 -0.525 1.00 84.69 95 HIS A N 1
ATOM 743 C CA . HIS A 1 95 ? 3.531 4.912 -0.095 1.00 84.69 95 HIS A CA 1
ATOM 744 C C . HIS A 1 95 ? 2.473 6.019 -0.036 1.00 84.69 95 HIS A C 1
ATOM 746 O O . HIS A 1 95 ? 2.392 6.728 0.961 1.00 84.69 95 HIS A O 1
ATOM 752 N N . ILE A 1 96 ? 1.628 6.139 -1.068 1.00 81.00 96 ILE A N 1
ATOM 753 C CA . ILE A 1 96 ? 0.511 7.096 -1.077 1.00 81.00 96 ILE A CA 1
ATOM 754 C C . ILE A 1 96 ? -0.388 6.836 0.129 1.00 81.00 96 ILE A C 1
ATOM 756 O O . ILE A 1 96 ? -0.688 7.762 0.875 1.00 81.00 96 ILE A O 1
ATOM 760 N N . ARG A 1 97 ? -0.739 5.569 0.369 1.00 73.94 97 ARG A N 1
ATOM 761 C CA . ARG A 1 97 ? -1.522 5.166 1.537 1.00 73.94 97 ARG A CA 1
ATOM 762 C C . ARG A 1 97 ? -0.820 5.574 2.833 1.00 73.94 97 ARG A C 1
ATOM 764 O O . ARG A 1 97 ? -1.402 6.278 3.634 1.00 73.94 97 ARG A O 1
ATOM 771 N N . GLN A 1 98 ? 0.455 5.252 3.016 1.00 71.88 98 GLN A N 1
ATOM 772 C CA . GLN A 1 98 ? 1.210 5.658 4.210 1.00 71.88 98 GLN A CA 1
ATOM 773 C C . GLN A 1 98 ? 1.278 7.184 4.403 1.00 71.88 98 GLN A C 1
ATOM 775 O O . GLN A 1 98 ? 1.235 7.648 5.536 1.00 71.88 98 GLN A O 1
ATOM 780 N N . SER A 1 99 ? 1.358 7.960 3.317 1.00 69.38 99 SER A N 1
ATOM 781 C CA . SER A 1 99 ? 1.398 9.429 3.370 1.00 69.38 99 SER A CA 1
ATOM 782 C C . SER A 1 99 ? 0.038 10.076 3.645 1.00 69.38 99 SER A C 1
ATOM 784 O O . SER A 1 99 ? -0.019 11.136 4.261 1.00 69.38 99 SER A O 1
ATOM 786 N N . LEU A 1 100 ? -1.050 9.445 3.194 1.00 59.97 100 LEU A N 1
ATOM 787 C CA . LEU A 1 100 ? -2.418 9.884 3.462 1.00 59.97 100 LEU A CA 1
ATOM 788 C C . LEU A 1 100 ? -2.907 9.404 4.831 1.00 59.97 100 LEU A C 1
ATOM 790 O O . LEU A 1 100 ? -3.790 10.028 5.412 1.00 59.97 100 LEU A O 1
ATOM 794 N N . TYR A 1 101 ? -2.335 8.312 5.345 1.00 61.44 101 TYR A N 1
ATOM 795 C CA . TYR A 1 101 ? -2.833 7.600 6.519 1.00 61.44 101 TYR A CA 1
ATOM 796 C C . TYR A 1 101 ? -1.787 7.509 7.641 1.00 61.44 101 TYR A C 1
ATOM 798 O O . TYR A 1 101 ? -1.419 6.400 8.053 1.00 61.44 101 TYR A O 1
ATOM 806 N N . PRO A 1 102 ? -1.294 8.646 8.176 1.00 53.50 102 PRO A N 1
ATOM 807 C CA . PRO A 1 102 ? -0.584 8.613 9.440 1.00 53.50 102 PRO A CA 1
ATOM 808 C C . PRO A 1 102 ? -1.525 8.096 10.540 1.00 53.50 102 PRO A C 1
ATOM 810 O O . PRO A 1 102 ? -2.611 8.631 10.755 1.00 53.50 102 PRO A O 1
ATOM 813 N N . THR A 1 103 ? -1.064 7.061 11.245 1.00 59.00 103 THR A N 1
ATOM 814 C CA . THR A 1 103 ? -1.355 6.818 12.669 1.00 59.00 103 THR A CA 1
ATOM 815 C C . THR A 1 103 ? -2.830 6.778 13.080 1.00 59.00 103 THR A C 1
ATOM 817 O O . THR A 1 103 ? -3.255 7.542 13.941 1.00 59.00 103 THR A O 1
ATOM 820 N N . SER A 1 104 ? -3.616 5.838 12.551 1.00 63.59 104 SER A N 1
ATOM 821 C CA . SER A 1 104 ? -4.804 5.396 13.295 1.00 63.59 104 SER A CA 1
ATOM 822 C C . SER A 1 104 ? -4.344 4.612 14.518 1.00 63.59 104 SER A C 1
ATOM 824 O O . SER A 1 104 ? -3.666 3.590 14.380 1.00 63.59 104 SER A O 1
ATOM 826 N N . GLN A 1 105 ? -4.665 5.123 15.703 1.00 75.31 105 GLN A N 1
ATOM 827 C CA . GLN A 1 105 ? -4.467 4.407 16.956 1.00 75.31 105 GLN A CA 1
ATOM 828 C C . GLN A 1 105 ? -5.425 3.212 16.999 1.00 75.31 105 GLN A C 1
ATOM 830 O O . GLN A 1 105 ? -6.566 3.280 16.536 1.00 75.31 105 GLN A O 1
ATOM 835 N N . LEU A 1 106 ? -4.924 2.083 17.487 1.00 76.12 106 LEU A N 1
ATOM 836 C CA . LEU A 1 106 ? -5.685 0.844 17.583 1.00 76.12 106 LEU A CA 1
ATOM 837 C C . LEU A 1 106 ? -6.773 0.974 18.659 1.00 76.12 106 LEU A C 1
ATOM 839 O O . LEU A 1 106 ? -7.863 0.430 18.490 1.00 76.12 106 LEU A O 1
ATOM 843 N N . SER A 1 107 ? -6.512 1.775 19.697 1.00 78.88 107 SER A N 1
ATOM 844 C CA . SER A 1 107 ? -7.478 2.187 20.717 1.00 78.88 107 SER A CA 1
ATOM 845 C C . SER A 1 107 ? -8.688 2.911 20.113 1.00 78.88 107 SER A C 1
ATOM 847 O O . SER A 1 107 ? -9.820 2.548 20.419 1.00 78.88 107 SER A O 1
ATOM 849 N N . THR A 1 108 ? -8.477 3.857 19.189 1.00 78.38 108 THR A N 1
ATOM 850 C CA . THR A 1 108 ? -9.559 4.574 18.488 1.00 78.38 108 THR A CA 1
ATOM 851 C C . THR A 1 108 ? -10.423 3.625 17.663 1.00 78.38 108 THR A C 1
ATOM 853 O O . THR A 1 108 ? -11.647 3.692 17.721 1.00 78.38 108 THR A O 1
ATOM 856 N N . ILE A 1 109 ? -9.793 2.694 16.940 1.00 74.69 109 ILE A N 1
ATOM 857 C CA . ILE A 1 109 ? -10.503 1.684 16.144 1.00 74.69 109 ILE A CA 1
ATOM 858 C C . ILE A 1 109 ? -11.366 0.805 17.060 1.00 74.69 109 ILE A C 1
ATOM 860 O O . ILE A 1 109 ? -12.530 0.549 16.763 1.00 74.69 109 ILE A O 1
ATOM 864 N N . PHE A 1 110 ? -10.814 0.354 18.188 1.00 78.25 110 PHE A N 1
ATOM 865 C CA . PHE A 1 110 ? -11.525 -0.475 19.165 1.00 78.25 110 PHE A CA 1
ATOM 866 C C . PHE A 1 110 ? -12.687 0.270 19.826 1.00 78.25 110 PHE A C 1
ATOM 868 O O . PHE A 1 110 ? -13.782 -0.285 19.918 1.00 78.25 110 PHE A O 1
ATOM 875 N N . ALA A 1 111 ? -12.487 1.536 20.191 1.00 78.50 111 ALA A N 1
ATOM 876 C CA . ALA A 1 111 ? -13.543 2.391 20.716 1.00 78.50 111 ALA A CA 1
ATOM 877 C C . ALA A 1 111 ? -14.698 2.563 19.713 1.00 78.50 111 ALA A C 1
ATOM 879 O O . ALA A 1 111 ? -15.859 2.436 20.097 1.00 78.50 111 ALA A O 1
ATOM 880 N N . ALA A 1 112 ? -14.399 2.771 18.425 1.00 75.75 112 ALA A N 1
ATOM 881 C CA . ALA A 1 112 ? -15.415 2.899 17.377 1.00 75.75 112 ALA A CA 1
ATOM 882 C C . 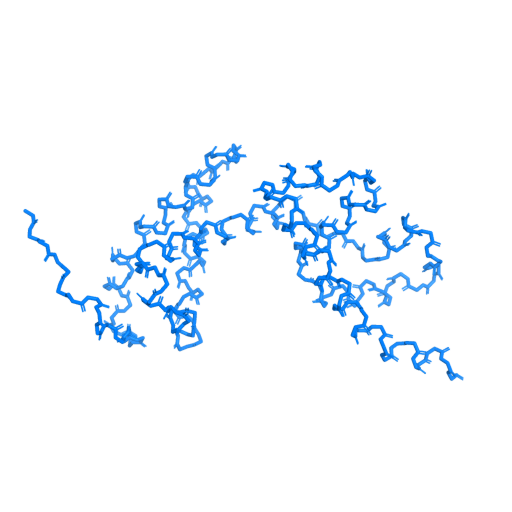ALA A 1 112 ? -16.243 1.615 17.176 1.00 75.75 112 ALA A C 1
ATOM 884 O O . ALA A 1 112 ? -17.425 1.672 16.847 1.00 75.75 112 ALA A O 1
ATOM 885 N N . MET A 1 113 ? -15.657 0.448 17.459 1.00 72.12 113 MET A N 1
ATOM 886 C CA . MET A 1 113 ? -16.368 -0.838 17.477 1.00 72.12 113 MET A CA 1
ATOM 887 C C . MET A 1 113 ? -17.162 -1.094 18.767 1.00 72.12 113 MET A C 1
ATOM 889 O O . MET A 1 113 ? -17.760 -2.160 18.912 1.00 72.12 113 MET A O 1
ATOM 893 N N . GLY A 1 114 ? -17.158 -0.158 19.720 1.00 74.12 114 GLY A N 1
ATOM 894 C CA . GLY A 1 114 ? -17.825 -0.313 21.012 1.00 74.12 114 GLY A CA 1
ATOM 895 C C . GLY A 1 114 ? -17.081 -1.217 21.999 1.00 74.12 114 GLY A C 1
ATOM 896 O O . GLY A 1 114 ? -17.691 -1.721 22.942 1.00 74.12 114 GLY A O 1
ATOM 897 N N . VAL A 1 115 ? -15.780 -1.449 21.798 1.00 77.50 115 VAL A N 1
ATOM 898 C CA . VAL A 1 115 ? -14.933 -2.148 22.774 1.00 77.50 115 VAL A CA 1
ATOM 899 C C . VAL A 1 115 ? -14.510 -1.158 23.856 1.00 77.50 115 VAL A C 1
ATOM 901 O O . VAL A 1 115 ? -13.998 -0.083 23.548 1.00 77.50 115 VAL A O 1
ATOM 904 N N . ASP A 1 116 ? -14.687 -1.534 25.124 1.00 75.94 116 ASP A N 1
ATOM 905 C CA . ASP A 1 116 ? -14.194 -0.732 26.242 1.00 75.94 116 ASP A CA 1
ATOM 906 C C . ASP A 1 116 ? -12.660 -0.772 26.295 1.00 75.94 116 ASP A C 1
ATOM 908 O O . ASP A 1 116 ? -12.041 -1.800 26.592 1.00 75.94 116 ASP A O 1
ATOM 912 N N . VAL A 1 117 ? -12.057 0.365 25.960 1.00 76.50 117 VAL A N 1
ATOM 913 C CA . VAL A 1 117 ? -10.608 0.584 25.959 1.00 76.50 117 VAL A CA 1
ATOM 914 C C . VAL A 1 117 ? -10.144 1.460 27.121 1.00 76.50 117 VAL A C 1
ATOM 916 O O . VAL A 1 117 ? -8.942 1.706 27.223 1.00 76.50 117 VAL A O 1
ATOM 919 N N . ALA A 1 118 ? -11.057 1.902 27.995 1.00 77.88 118 ALA A N 1
ATOM 920 C CA . ALA A 1 118 ? -10.767 2.877 29.038 1.00 77.88 118 ALA A CA 1
ATOM 921 C C . ALA A 1 118 ? -9.641 2.398 29.971 1.00 77.88 118 ALA A C 1
ATOM 923 O O . ALA A 1 118 ? -9.726 1.339 30.601 1.00 77.88 118 ALA A O 1
ATOM 924 N N . GLY A 1 119 ? -8.565 3.182 30.058 1.00 77.00 119 GLY A N 1
ATOM 925 C CA . GLY A 1 119 ? -7.392 2.884 30.885 1.00 77.00 119 GLY A CA 1
ATOM 926 C C . GLY A 1 119 ? -6.447 1.824 30.304 1.00 77.00 119 GLY A C 1
ATOM 927 O O . GLY A 1 119 ? -5.518 1.392 30.989 1.00 77.00 119 GLY A O 1
ATOM 928 N N . LYS A 1 120 ? -6.670 1.384 29.060 1.00 78.94 120 LYS A N 1
ATOM 929 C CA . LYS A 1 120 ? -5.843 0.395 28.342 1.00 78.94 120 LYS A CA 1
ATOM 930 C C . LYS A 1 120 ? -5.344 0.910 26.991 1.00 78.94 120 LYS A C 1
ATOM 932 O O . LYS A 1 120 ? -4.681 0.164 26.271 1.00 78.94 120 LYS A O 1
ATOM 937 N N . GLU A 1 121 ? -5.621 2.164 26.652 1.00 80.12 121 GLU A N 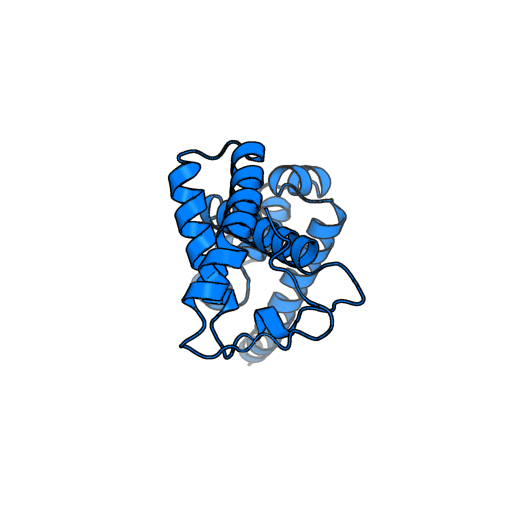1
ATOM 938 C CA . GLU A 1 121 ? -5.365 2.765 25.344 1.00 80.12 121 GLU A CA 1
ATOM 939 C C . GLU A 1 121 ? -3.886 2.660 24.962 1.00 80.12 121 GLU A C 1
ATOM 941 O O . GLU A 1 121 ? -3.561 2.097 23.921 1.00 80.12 121 GLU A O 1
ATOM 946 N N . GLU A 1 122 ? -2.972 3.070 25.848 1.00 75.00 122 GLU A N 1
ATOM 947 C CA . GLU A 1 122 ? -1.528 2.991 25.587 1.00 75.00 122 GLU A CA 1
ATOM 948 C C . GLU A 1 122 ? -1.023 1.555 25.406 1.00 75.00 122 GLU A C 1
ATOM 950 O O . GLU A 1 122 ? -0.129 1.302 24.597 1.00 75.00 122 GLU A O 1
ATOM 955 N N . ALA A 1 123 ? -1.569 0.598 26.162 1.00 72.31 123 ALA A N 1
ATOM 956 C CA . ALA A 1 123 ? -1.183 -0.804 26.044 1.00 72.31 123 ALA A CA 1
ATOM 957 C C . ALA A 1 123 ? -1.640 -1.386 24.698 1.00 72.31 123 ALA A C 1
ATOM 959 O O . ALA A 1 123 ? -0.882 -2.115 24.058 1.00 72.31 123 ALA A O 1
ATOM 960 N N . ILE A 1 124 ? -2.846 -1.021 24.258 1.00 72.69 124 ILE A N 1
ATOM 961 C CA . ILE A 1 124 ? -3.434 -1.406 22.971 1.00 72.69 124 ILE A CA 1
ATOM 962 C C . ILE A 1 124 ? -2.674 -0.747 21.812 1.00 72.69 124 ILE A C 1
ATOM 964 O O . ILE A 1 124 ? -2.319 -1.414 20.839 1.00 72.69 124 ILE A O 1
ATOM 968 N N . ASP A 1 125 ? -2.347 0.537 21.927 1.00 76.50 125 ASP A N 1
ATOM 969 C CA . ASP A 1 125 ? -1.645 1.282 20.883 1.00 76.50 125 ASP A CA 1
ATOM 970 C C . ASP A 1 125 ? -0.182 0.873 20.738 1.00 76.50 125 ASP A C 1
ATOM 972 O O . ASP A 1 125 ? 0.333 0.862 19.618 1.00 76.50 125 ASP A O 1
ATOM 976 N N . ARG A 1 126 ? 0.465 0.427 21.822 1.00 73.50 126 ARG A N 1
ATOM 977 C CA . ARG A 1 126 ? 1.801 -0.188 21.767 1.00 73.50 126 ARG A CA 1
ATOM 978 C C . ARG A 1 126 ? 1.808 -1.491 20.968 1.00 73.50 126 ARG A C 1
ATOM 980 O O . ARG A 1 126 ? 2.808 -1.816 20.339 1.00 73.50 126 ARG A O 1
ATOM 987 N N . GLN A 1 127 ? 0.688 -2.216 20.938 1.00 70.56 127 GLN A N 1
ATOM 988 C CA . GLN A 1 127 ? 0.528 -3.362 20.040 1.00 70.56 127 GLN A CA 1
ATOM 989 C C . GLN A 1 127 ? 0.298 -2.924 18.593 1.00 70.56 127 GLN A C 1
ATOM 991 O O . GLN A 1 127 ? 0.405 -3.743 17.692 1.00 70.56 127 GLN A O 1
ATOM 996 N N . GLY A 1 128 ? 0.031 -1.646 18.324 1.00 65.44 128 GLY A N 1
ATOM 997 C CA . GLY A 1 128 ? -0.206 -1.131 16.982 1.00 65.44 128 GLY A CA 1
ATOM 998 C C . GLY A 1 128 ? 0.885 -1.501 15.973 1.00 65.44 128 GLY A C 1
ATOM 999 O O . GLY A 1 128 ? 0.576 -1.640 14.793 1.00 65.44 128 GLY A O 1
ATOM 1000 N N . ASP A 1 129 ? 2.132 -1.706 16.389 1.00 69.06 129 ASP A N 1
ATOM 1001 C CA . ASP A 1 129 ? 3.236 -2.076 15.491 1.00 69.06 129 ASP A CA 1
ATOM 1002 C C . ASP A 1 129 ? 3.070 -3.458 14.831 1.00 69.06 129 ASP A C 1
ATOM 1004 O O . ASP A 1 129 ? 3.706 -3.738 13.815 1.00 69.06 129 ASP A O 1
ATOM 1008 N N . ILE A 1 130 ? 2.161 -4.310 15.328 1.00 75.19 130 ILE A N 1
ATOM 1009 C CA . ILE A 1 130 ? 1.824 -5.591 14.678 1.00 75.19 130 ILE A CA 1
ATOM 1010 C C . ILE A 1 130 ? 1.077 -5.405 13.349 1.00 75.19 130 ILE A C 1
ATOM 1012 O O . ILE A 1 130 ? 1.087 -6.289 12.481 1.00 75.19 130 ILE A O 1
ATOM 1016 N N . LEU A 1 131 ? 0.426 -4.255 13.164 1.00 74.75 131 LEU A N 1
ATOM 1017 C CA . LEU A 1 131 ? -0.319 -3.933 11.958 1.00 74.75 131 LEU A CA 1
ATOM 1018 C C . LEU A 1 131 ? 0.483 -3.022 11.036 1.00 74.75 131 LEU A C 1
ATOM 1020 O O . LEU A 1 131 ? 0.880 -1.920 11.409 1.00 74.75 131 LEU A O 1
ATOM 1024 N N . GLU A 1 132 ? 0.597 -3.440 9.774 1.00 77.56 132 GLU A N 1
ATOM 1025 C CA . GLU A 1 132 ? 1.002 -2.536 8.702 1.00 77.56 132 GLU A CA 1
ATOM 1026 C C . GLU A 1 132 ? 0.083 -1.301 8.668 1.00 77.56 132 GLU A C 1
ATOM 1028 O O . GLU A 1 132 ? -1.126 -1.431 8.894 1.00 77.56 132 GLU A O 1
ATOM 1033 N N . PRO A 1 133 ? 0.594 -0.119 8.284 1.00 76.00 133 PRO A N 1
ATOM 1034 C CA . PRO A 1 133 ? -0.218 1.092 8.149 1.00 76.00 133 PRO A CA 1
ATOM 1035 C C . PRO A 1 133 ? -1.484 0.893 7.302 1.00 76.00 133 PRO A C 1
ATOM 1037 O O . PRO A 1 133 ? -2.554 1.394 7.638 1.00 76.00 133 PRO A O 1
ATOM 1040 N N . THR A 1 134 ? -1.387 0.089 6.238 1.00 76.00 134 THR A N 1
ATOM 1041 C CA . THR A 1 134 ? -2.524 -0.243 5.368 1.00 76.00 134 THR A CA 1
ATOM 1042 C C . THR A 1 134 ? -3.621 -1.021 6.105 1.00 76.00 134 THR A C 1
ATOM 1044 O O . THR A 1 134 ? -4.796 -0.777 5.850 1.00 76.00 134 THR A O 1
ATOM 1047 N N . HIS A 1 135 ? -3.271 -1.913 7.037 1.00 84.31 135 HIS A N 1
ATOM 1048 C CA . HIS A 1 135 ? -4.248 -2.644 7.849 1.00 84.31 135 HIS A CA 1
ATOM 1049 C C . HIS A 1 135 ? -4.984 -1.714 8.810 1.00 84.31 135 HIS A C 1
ATOM 1051 O O . HIS A 1 135 ? -6.211 -1.714 8.834 1.00 84.31 135 HIS A O 1
ATOM 1057 N N . LYS A 1 136 ? -4.243 -0.881 9.555 1.00 80.62 136 LYS A N 1
ATOM 1058 C CA . LYS A 1 136 ? -4.831 0.105 10.479 1.00 80.62 136 LYS A CA 1
ATOM 1059 C C . LYS A 1 136 ? -5.824 1.010 9.763 1.00 80.62 136 LYS A C 1
ATOM 1061 O O . LYS A 1 136 ? -6.904 1.282 10.271 1.00 80.62 136 LYS A O 1
ATOM 1066 N N . PHE A 1 137 ? -5.463 1.437 8.561 1.00 80.56 137 PHE A N 1
ATOM 1067 C CA . PHE A 1 137 ? -6.302 2.332 7.793 1.00 80.56 137 PHE A CA 1
ATOM 1068 C C . PHE A 1 137 ? -7.562 1.660 7.231 1.00 80.56 137 PHE A C 1
ATOM 1070 O O . PHE A 1 137 ? -8.634 2.250 7.300 1.00 80.56 137 PHE A O 1
ATOM 1077 N N . VAL A 1 138 ? -7.469 0.421 6.733 1.00 86.81 138 VAL A N 1
ATOM 1078 C CA . VAL A 1 138 ? -8.662 -0.353 6.335 1.00 86.81 138 VAL A CA 1
ATOM 1079 C C . VAL A 1 138 ? -9.633 -0.475 7.507 1.00 86.81 138 VAL A C 1
ATOM 1081 O O . VAL A 1 138 ? -10.820 -0.226 7.335 1.00 86.81 138 VAL A O 1
ATOM 1084 N N . LEU A 1 139 ? -9.129 -0.795 8.702 1.00 86.62 139 LEU A N 1
ATOM 1085 C CA . LEU A 1 139 ? -9.964 -0.888 9.898 1.00 86.62 139 LEU A CA 1
ATOM 1086 C C . LEU A 1 139 ? -10.590 0.466 10.265 1.00 86.62 139 LEU A C 1
ATOM 1088 O O . LEU A 1 139 ? -11.776 0.519 10.561 1.00 86.62 139 LEU A O 1
ATOM 1092 N N . ARG A 1 140 ? -9.840 1.570 10.189 1.00 84.12 140 ARG A N 1
ATOM 1093 C CA . ARG A 1 140 ? -10.397 2.912 10.404 1.00 84.12 140 ARG A CA 1
ATOM 1094 C C . ARG A 1 140 ? -11.533 3.221 9.423 1.00 84.12 140 ARG A C 1
ATOM 1096 O O . ARG A 1 140 ? -12.597 3.637 9.858 1.00 84.12 140 ARG A O 1
ATOM 1103 N N . LEU A 1 141 ? -11.342 2.993 8.123 1.00 85.00 141 LEU A N 1
ATOM 1104 C CA . LEU A 1 141 ? -12.387 3.275 7.132 1.00 85.00 141 LEU A CA 1
ATOM 1105 C C . LEU A 1 141 ? -13.678 2.506 7.419 1.00 85.00 141 LEU A C 1
ATOM 1107 O O . LEU A 1 141 ? -14.761 3.069 7.314 1.00 85.00 141 LEU A O 1
ATOM 1111 N N . LEU A 1 142 ? -13.553 1.229 7.779 1.00 87.81 142 LEU A N 1
ATOM 1112 C CA . LEU A 1 142 ? -14.704 0.362 8.011 1.00 87.81 142 LEU A CA 1
ATOM 1113 C C . LEU A 1 142 ? -15.394 0.641 9.352 1.00 87.81 142 LEU A C 1
ATOM 1115 O O . LEU A 1 142 ? -16.617 0.596 9.417 1.00 87.81 142 LEU A O 1
ATOM 1119 N N . TYR A 1 143 ? -14.628 0.911 10.412 1.00 85.94 143 TYR A N 1
ATOM 1120 C CA . TYR A 1 143 ? -15.157 0.944 11.779 1.00 85.94 143 TYR A CA 1
ATOM 1121 C C . TYR A 1 143 ? -15.251 2.346 12.384 1.00 85.94 143 TYR A C 1
ATOM 1123 O O . TYR A 1 143 ? -16.225 2.631 13.066 1.00 85.94 143 TYR A O 1
ATOM 1131 N N . ASP A 1 144 ? -14.281 3.222 12.129 1.00 82.62 144 ASP A N 1
ATOM 1132 C CA . ASP A 1 144 ? -14.290 4.606 12.631 1.00 82.62 144 ASP A CA 1
ATOM 1133 C C . ASP A 1 144 ? -15.138 5.499 11.715 1.00 82.62 144 ASP A C 1
ATOM 1135 O O . ASP A 1 144 ? -16.088 6.149 12.140 1.00 82.62 144 ASP A O 1
ATOM 1139 N N . GLU A 1 145 ? -14.871 5.446 10.409 1.00 81.88 145 GLU A N 1
ATOM 1140 C CA . GLU A 1 145 ? -15.589 6.248 9.409 1.00 81.88 145 GLU A CA 1
ATOM 1141 C C . GLU A 1 145 ? -16.866 5.565 8.893 1.00 81.88 145 GLU A C 1
ATOM 1143 O O . GLU A 1 145 ? -17.620 6.168 8.131 1.00 81.88 145 GLU A O 1
ATOM 1148 N N . SER A 1 146 ? -17.139 4.329 9.332 1.00 85.06 146 SER A N 1
ATOM 1149 C CA . SER A 1 146 ? -18.350 3.560 8.999 1.00 85.06 146 SER A CA 1
ATOM 1150 C C . SER A 1 146 ? -18.621 3.422 7.490 1.00 85.06 146 SER A C 1
ATOM 1152 O O . SER A 1 146 ? -19.776 3.369 7.063 1.00 85.06 146 SER A O 1
ATOM 1154 N N . LEU A 1 147 ? -17.571 3.373 6.666 1.00 88.06 147 LEU A N 1
ATOM 1155 C CA . LEU A 1 147 ? -17.701 3.208 5.219 1.00 88.06 147 LEU A CA 1
ATOM 1156 C C . LEU A 1 147 ? -18.025 1.761 4.843 1.00 88.06 147 LEU A C 1
ATOM 1158 O O . LEU A 1 147 ? -17.555 0.804 5.463 1.00 88.06 147 LEU A O 1
ATOM 1162 N N . SER A 1 148 ? -18.754 1.592 3.742 1.00 91.25 148 SER A N 1
ATOM 1163 C CA . SER A 1 148 ? -18.921 0.285 3.102 1.00 91.25 148 SER A CA 1
ATOM 1164 C C . SER A 1 148 ? -17.606 -0.236 2.505 1.00 91.25 148 SER A C 1
ATOM 1166 O O . SER A 1 148 ? -16.660 0.514 2.244 1.00 91.25 148 SER A O 1
ATOM 1168 N N . PHE A 1 149 ? -17.548 -1.540 2.215 1.00 87.69 149 PHE A N 1
ATOM 1169 C CA . PHE A 1 149 ? -16.392 -2.150 1.548 1.00 87.69 149 PHE A CA 1
ATOM 1170 C C . PHE A 1 149 ? -16.119 -1.526 0.177 1.00 87.69 149 PHE A C 1
ATOM 1172 O O . PHE A 1 149 ? -14.966 -1.405 -0.233 1.00 87.69 149 PHE A O 1
ATOM 1179 N N . GLU A 1 150 ? -17.171 -1.135 -0.531 1.00 87.50 150 GLU A N 1
ATOM 1180 C CA . GLU A 1 150 ? -17.133 -0.511 -1.844 1.00 87.50 150 GLU A CA 1
ATOM 1181 C C . GLU A 1 150 ? -16.575 0.917 -1.762 1.00 87.50 150 GLU A C 1
ATOM 1183 O O . GLU A 1 150 ? -15.700 1.290 -2.545 1.00 87.50 150 GLU A O 1
ATOM 1188 N N . GLU A 1 151 ? -17.014 1.702 -0.779 1.00 81.19 151 GLU A N 1
ATOM 1189 C CA . GLU A 1 151 ? -16.493 3.049 -0.522 1.00 81.19 151 GLU A CA 1
ATOM 1190 C C . GLU A 1 151 ? -15.036 3.001 -0.061 1.00 81.19 151 GLU A C 1
ATOM 1192 O O . GLU A 1 151 ? -14.187 3.695 -0.625 1.00 81.19 151 GLU A O 1
ATOM 1197 N N . ALA A 1 152 ? -14.710 2.111 0.878 1.00 84.94 152 ALA A N 1
ATOM 1198 C CA . ALA A 1 152 ? -13.340 1.896 1.322 1.00 84.94 152 ALA A CA 1
ATOM 1199 C C . ALA A 1 152 ? -12.432 1.455 0.161 1.00 84.94 152 ALA A C 1
ATOM 1201 O O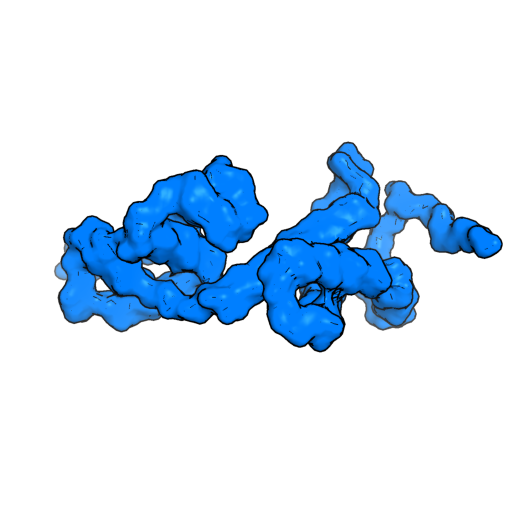 . ALA A 1 152 ? -11.298 1.924 0.039 1.00 84.94 152 ALA A O 1
ATOM 1202 N N . ALA A 1 153 ? -12.926 0.602 -0.742 1.00 82.62 153 ALA A N 1
ATOM 1203 C CA . ALA A 1 153 ? -12.199 0.175 -1.935 1.00 82.62 153 ALA A CA 1
ATOM 1204 C C . ALA A 1 153 ? -11.925 1.336 -2.895 1.00 82.62 153 ALA A C 1
ATOM 1206 O O . ALA A 1 153 ? -10.811 1.446 -3.418 1.00 82.62 153 ALA A O 1
ATOM 1207 N N . ASN A 1 154 ? -12.897 2.232 -3.071 1.00 78.94 154 ASN A N 1
ATOM 1208 C CA . ASN A 1 154 ? -12.737 3.446 -3.867 1.00 78.94 154 ASN A CA 1
ATOM 1209 C C . ASN A 1 154 ? -11.681 4.380 -3.260 1.00 78.94 154 ASN A C 1
ATOM 1211 O O . ASN A 1 154 ? -10.786 4.831 -3.982 1.00 78.94 154 ASN A O 1
ATOM 1215 N N . VAL A 1 155 ? -11.721 4.595 -1.940 1.00 75.62 155 VAL A N 1
ATOM 1216 C CA . VAL A 1 155 ? -10.728 5.398 -1.201 1.00 75.62 155 VAL A CA 1
ATOM 1217 C C . VAL A 1 155 ? -9.325 4.790 -1.323 1.00 75.62 155 VAL A C 1
ATOM 1219 O O . VAL A 1 155 ? -8.349 5.478 -1.621 1.00 75.62 155 VAL A O 1
ATOM 1222 N N . LEU A 1 156 ? -9.207 3.471 -1.161 1.00 75.06 156 LEU A N 1
ATOM 1223 C CA . LEU A 1 156 ? -7.940 2.734 -1.246 1.00 75.06 156 LEU A CA 1
ATOM 1224 C C . LEU A 1 156 ? -7.440 2.520 -2.678 1.00 75.06 156 LEU A C 1
ATOM 1226 O O . LEU A 1 156 ? -6.269 2.154 -2.880 1.00 75.06 156 LEU A O 1
ATOM 1230 N N . GLY A 1 157 ? -8.321 2.709 -3.658 1.00 68.62 157 GLY A N 1
ATOM 1231 C CA . GLY A 1 157 ? -8.042 2.490 -5.061 1.00 68.62 157 GLY A CA 1
ATOM 1232 C C . GLY A 1 157 ? -7.813 1.027 -5.431 1.00 68.62 157 GLY A C 1
ATOM 1233 O O . GLY A 1 157 ? -6.933 0.751 -6.248 1.00 68.62 157 GLY A O 1
ATOM 1234 N N . VAL A 1 158 ? -8.540 0.105 -4.804 1.00 77.44 158 VAL A N 1
ATOM 1235 C CA . VAL A 1 158 ? -8.427 -1.351 -4.999 1.00 77.44 158 VAL A CA 1
ATOM 1236 C C . VAL A 1 158 ? -9.788 -1.964 -5.314 1.00 77.44 158 VAL A C 1
ATOM 1238 O O . VAL A 1 158 ? -10.806 -1.289 -5.245 1.00 77.44 158 VAL A O 1
ATOM 1241 N N . ALA A 1 159 ? -9.822 -3.255 -5.649 1.00 76.94 159 ALA A N 1
ATOM 1242 C CA . ALA A 1 159 ? -11.082 -3.988 -5.729 1.00 76.94 159 ALA A CA 1
ATOM 1243 C C . ALA A 1 159 ? -11.651 -4.259 -4.316 1.00 76.94 159 ALA A C 1
ATOM 1245 O O . ALA A 1 159 ? -10.860 -4.519 -3.404 1.00 76.94 159 ALA A O 1
ATOM 1246 N N . PRO A 1 160 ? -12.985 -4.312 -4.127 1.00 85.81 160 PRO A N 1
ATOM 1247 C CA . PRO A 1 160 ? -13.609 -4.604 -2.827 1.00 85.81 160 PRO A CA 1
ATOM 1248 C C . PRO A 1 160 ? -13.103 -5.889 -2.162 1.00 85.81 160 PRO A C 1
ATOM 1250 O O . PRO A 1 160 ? -12.906 -5.938 -0.950 1.00 85.81 160 PRO A O 1
ATOM 1253 N N . GLN A 1 161 ? -12.787 -6.914 -2.958 1.00 83.69 161 GLN A N 1
ATOM 1254 C CA . GLN A 1 161 ? -12.222 -8.165 -2.449 1.00 83.69 161 GLN A CA 1
ATOM 1255 C C . GLN A 1 161 ? -10.867 -7.970 -1.750 1.00 83.69 161 GLN A C 1
ATOM 1257 O O . GLN A 1 161 ? -10.572 -8.658 -0.778 1.00 83.69 161 GLN A O 1
ATOM 1262 N N . VAL A 1 162 ? -10.055 -7.011 -2.207 1.00 81.88 162 VAL A N 1
ATOM 1263 C CA . VAL A 1 162 ? -8.765 -6.689 -1.581 1.00 81.88 162 VAL A CA 1
ATOM 1264 C C . VAL A 1 162 ? -8.983 -6.055 -0.212 1.00 81.88 162 VAL A C 1
ATOM 1266 O O . VAL A 1 162 ? -8.237 -6.360 0.710 1.00 81.88 162 VAL A O 1
ATOM 1269 N N . VAL A 1 163 ? -10.021 -5.227 -0.051 1.00 85.75 163 VAL A N 1
ATOM 1270 C CA . VAL A 1 163 ? -10.380 -4.649 1.255 1.00 85.75 163 VAL A CA 1
ATOM 1271 C C . VAL A 1 163 ? -10.763 -5.753 2.238 1.00 85.75 163 VAL A C 1
ATOM 1273 O O . VAL A 1 163 ? -10.225 -5.780 3.339 1.00 85.75 163 VAL A O 1
ATOM 1276 N N . ARG A 1 164 ? -11.589 -6.721 1.813 1.00 89.69 164 ARG A N 1
ATOM 1277 C CA . ARG A 1 164 ? -11.957 -7.891 2.635 1.00 89.69 164 ARG A CA 1
ATOM 1278 C C . ARG A 1 164 ? -10.740 -8.728 3.038 1.00 89.69 164 ARG A C 1
ATOM 1280 O O . ARG A 1 164 ? -10.632 -9.146 4.186 1.00 89.69 164 ARG A O 1
ATOM 1287 N N . SER A 1 165 ? -9.808 -8.962 2.112 1.00 89.38 165 SER A N 1
ATOM 1288 C CA . SER A 1 165 ? -8.560 -9.668 2.426 1.00 89.38 165 SER A CA 1
ATOM 1289 C C . SER A 1 165 ? -7.697 -8.897 3.424 1.00 89.38 165 SER A C 1
ATOM 1291 O O . SER A 1 165 ? -7.218 -9.492 4.382 1.00 89.38 165 SER A O 1
ATOM 1293 N N . LEU A 1 166 ? -7.537 -7.582 3.244 1.00 85.44 166 LEU A N 1
ATOM 1294 C CA . LEU A 1 166 ? -6.745 -6.743 4.148 1.00 85.44 166 LEU A CA 1
ATOM 1295 C C . LEU A 1 166 ? -7.359 -6.660 5.545 1.00 85.44 166 LEU A C 1
ATOM 1297 O O . LEU A 1 166 ? -6.631 -6.707 6.532 1.00 85.44 166 LEU A O 1
ATOM 1301 N N . GLU A 1 167 ? -8.683 -6.563 5.630 1.00 90.12 167 GLU A N 1
ATOM 1302 C CA . GLU A 1 167 ? -9.411 -6.617 6.894 1.00 90.12 167 GLU A CA 1
ATOM 1303 C C . GLU A 1 167 ? -9.190 -7.968 7.596 1.00 90.12 167 GLU A C 1
ATOM 1305 O O . GLU A 1 167 ? -8.819 -8.013 8.769 1.00 90.12 167 GLU A O 1
ATOM 1310 N N . GLY A 1 168 ? -9.346 -9.081 6.872 1.00 87.56 168 GLY A N 1
ATOM 1311 C CA . GLY A 1 168 ? -9.120 -10.422 7.413 1.00 87.56 168 GLY A CA 1
ATOM 1312 C C . GLY A 1 168 ? -7.679 -10.646 7.886 1.00 87.56 168 GLY A C 1
ATOM 1313 O O . GLY A 1 168 ? -7.461 -11.205 8.962 1.00 87.56 168 GLY A O 1
ATOM 1314 N N . GLU A 1 169 ? -6.689 -10.178 7.123 1.00 86.62 169 GLU A N 1
ATOM 1315 C CA . GLU A 1 169 ? -5.273 -10.221 7.507 1.00 86.62 169 GLU A CA 1
ATOM 1316 C C . GLU A 1 169 ? -4.995 -9.370 8.754 1.00 86.62 169 GLU A C 1
ATOM 1318 O O . GLU A 1 169 ? -4.282 -9.818 9.659 1.00 86.62 169 GLU A O 1
ATOM 1323 N N . ALA A 1 170 ? -5.593 -8.178 8.841 1.00 85.94 170 ALA A N 1
ATOM 1324 C CA . ALA A 1 170 ? -5.491 -7.309 10.009 1.00 85.94 170 ALA A CA 1
ATOM 1325 C C . ALA A 1 170 ? -6.041 -8.001 11.264 1.00 85.94 170 ALA A C 1
ATOM 1327 O O . ALA A 1 170 ? -5.349 -8.089 12.281 1.00 85.94 170 ALA A O 1
ATOM 1328 N N . TRP A 1 171 ? -7.241 -8.578 11.173 1.00 86.12 171 TRP A N 1
ATOM 1329 C CA . TRP A 1 171 ? -7.850 -9.321 12.273 1.00 86.12 171 TRP A CA 1
ATOM 1330 C C . TRP A 1 171 ? -7.080 -10.580 12.653 1.00 86.12 171 TRP A C 1
ATOM 1332 O O . TRP A 1 171 ? -6.980 -10.903 13.838 1.00 86.12 171 TRP A O 1
ATOM 1342 N N . GLY A 1 172 ? -6.499 -11.278 11.676 1.00 85.50 172 GLY A N 1
ATOM 1343 C CA . GLY A 1 172 ? -5.612 -12.411 11.924 1.00 85.50 172 GLY A CA 1
ATOM 1344 C C . GLY A 1 172 ? -4.417 -12.014 12.789 1.00 85.50 172 GLY A C 1
ATOM 1345 O O . GLY A 1 172 ? -4.124 -12.678 13.784 1.00 85.50 172 GLY A O 1
ATOM 1346 N N . ARG A 1 173 ? -3.779 -10.883 12.468 1.00 82.56 173 ARG A N 1
ATOM 1347 C CA . ARG A 1 173 ? -2.650 -10.343 13.240 1.00 82.56 173 ARG A CA 1
ATOM 1348 C C . ARG A 1 173 ? -3.066 -9.885 14.637 1.00 82.56 173 ARG A C 1
ATOM 1350 O O . ARG A 1 173 ? -2.411 -10.273 15.600 1.00 82.56 173 ARG A O 1
ATOM 1357 N N . ILE A 1 174 ? -4.170 -9.141 14.762 1.00 79.56 174 ILE A N 1
ATOM 1358 C CA . ILE A 1 174 ? -4.718 -8.725 16.067 1.00 79.56 174 ILE A CA 1
ATOM 1359 C C . ILE A 1 174 ? -4.985 -9.952 16.938 1.00 79.56 174 ILE A C 1
ATOM 1361 O O . ILE A 1 174 ? -4.550 -10.004 18.082 1.00 79.56 174 ILE A O 1
ATOM 1365 N N . ARG A 1 175 ? -5.637 -10.987 16.395 1.00 78.56 175 ARG A N 1
ATOM 1366 C CA . ARG A 1 175 ? -5.943 -12.209 17.148 1.00 78.56 175 ARG A CA 1
ATOM 1367 C C . ARG A 1 175 ? -4.682 -12.926 17.622 1.00 78.56 175 ARG A C 1
ATOM 1369 O O . ARG A 1 175 ? -4.659 -13.430 18.740 1.00 78.56 175 ARG A O 1
ATOM 1376 N N . MET A 1 176 ? -3.639 -12.973 16.795 1.00 75.19 176 MET A N 1
ATOM 1377 C CA . MET A 1 176 ? -2.351 -13.542 17.193 1.00 75.19 176 MET A CA 1
ATOM 1378 C C . MET A 1 176 ? -1.685 -12.737 18.316 1.00 75.19 176 MET A C 1
ATOM 1380 O O . MET A 1 176 ? -1.150 -13.344 19.238 1.00 75.19 176 MET A O 1
ATOM 1384 N N . ALA A 1 177 ? -1.755 -11.405 18.265 1.00 69.25 177 ALA A N 1
ATOM 1385 C CA . ALA A 1 177 ? -1.141 -10.514 19.251 1.00 69.25 177 ALA A CA 1
ATOM 1386 C C . ALA A 1 177 ? -1.937 -10.386 20.561 1.00 69.25 177 ALA A C 1
ATOM 1388 O O . ALA A 1 177 ? -1.350 -10.215 21.623 1.00 69.25 177 ALA A O 1
ATOM 1389 N N . CYS A 1 178 ? -3.265 -10.507 20.516 1.00 62.00 178 CYS A N 1
ATOM 1390 C CA . CYS A 1 178 ? -4.116 -10.482 21.706 1.00 62.00 178 CYS A CA 1
ATOM 1391 C C . CYS A 1 178 ? -4.214 -11.849 22.398 1.00 62.00 178 CYS A C 1
ATOM 1393 O O . CYS A 1 178 ? -4.625 -11.910 23.552 1.00 62.00 178 CYS A O 1
ATOM 1395 N N . ARG A 1 179 ? -3.825 -12.953 21.742 1.00 58.94 179 ARG A N 1
ATOM 1396 C CA . ARG A 1 179 ? -3.838 -14.294 22.355 1.00 58.94 179 ARG A CA 1
ATOM 1397 C C . ARG A 1 179 ? -2.963 -14.390 23.624 1.00 58.94 179 ARG A C 1
ATOM 1399 O O . ARG A 1 179 ? -3.440 -14.988 24.581 1.00 58.94 179 ARG A O 1
ATOM 1406 N N . PRO A 1 180 ? -1.755 -13.795 23.689 1.00 52.19 180 PRO A N 1
ATOM 1407 C CA . PRO A 1 180 ? -0.983 -13.677 24.929 1.00 52.19 180 PRO A CA 1
ATOM 1408 C C . PRO A 1 180 ? -1.585 -12.677 25.929 1.00 52.19 180 PRO A C 1
ATOM 1410 O O . PRO A 1 180 ? -1.682 -12.988 27.109 1.00 52.19 180 PRO A O 1
ATOM 1413 N N . ALA A 1 181 ? -2.056 -11.512 25.465 1.00 48.09 181 ALA A N 1
ATOM 1414 C CA . ALA A 1 181 ? -2.579 -10.454 26.339 1.00 48.09 181 ALA A CA 1
ATOM 1415 C C . ALA A 1 181 ? -3.876 -10.853 27.075 1.00 48.09 181 ALA A C 1
ATOM 1417 O O . ALA A 1 181 ? -4.103 -10.442 28.207 1.00 48.09 181 ALA A O 1
ATOM 1418 N N . ILE A 1 182 ? -4.716 -11.696 26.463 1.00 43.34 182 ILE A N 1
ATOM 1419 C CA . ILE A 1 182 ? -5.902 -12.276 27.117 1.00 43.34 182 ILE A CA 1
ATOM 1420 C C . ILE A 1 182 ? -5.501 -13.319 28.177 1.00 43.34 182 ILE A C 1
ATOM 1422 O O . ILE A 1 182 ? -6.215 -13.478 29.162 1.00 43.34 182 ILE A O 1
ATOM 1426 N N . CYS A 1 183 ? -4.358 -14.002 28.026 1.00 38.69 183 CYS A N 1
ATOM 1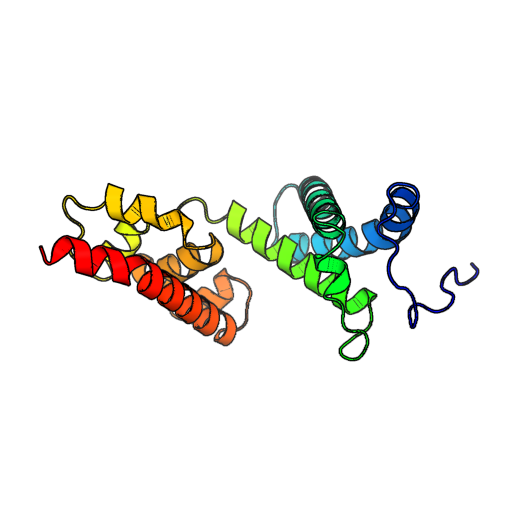427 C CA . CYS A 1 183 ? -3.837 -14.900 29.061 1.00 38.69 183 CYS A CA 1
ATOM 1428 C C . CYS A 1 183 ? -3.238 -14.141 30.256 1.00 38.69 183 CYS A C 1
ATOM 1430 O O . CYS A 1 183 ? -3.386 -14.604 31.381 1.00 38.69 183 CYS A O 1
ATOM 1432 N N . GLU A 1 184 ? -2.606 -12.985 30.035 1.00 37.03 184 GLU A N 1
ATOM 1433 C CA . GLU A 1 184 ? -2.055 -12.148 31.116 1.00 37.03 184 GLU A CA 1
ATOM 1434 C C . GLU A 1 184 ? -3.131 -11.369 31.888 1.00 37.03 184 GLU A C 1
ATOM 1436 O O . GLU A 1 184 ? -2.952 -11.091 33.065 1.00 37.03 184 GLU A O 1
ATOM 1441 N N . LEU A 1 185 ? -4.272 -11.058 31.264 1.00 36.69 185 LEU A N 1
ATOM 1442 C CA . LEU A 1 185 ? -5.420 -10.419 31.927 1.00 36.69 185 LEU A CA 1
ATOM 1443 C C . LEU A 1 185 ? -6.348 -11.411 32.660 1.00 36.69 185 LEU A C 1
ATOM 1445 O O . LEU A 1 185 ? -7.338 -10.989 33.255 1.00 36.69 185 LEU A O 1
ATOM 1449 N N . ALA A 1 186 ? -6.064 -12.715 32.579 1.00 33.72 186 ALA A N 1
ATOM 1450 C CA . ALA A 1 186 ? -6.816 -13.787 33.236 1.00 33.72 186 ALA A CA 1
ATOM 1451 C C . ALA A 1 186 ? -6.106 -14.356 34.487 1.00 33.72 186 ALA A C 1
ATOM 1453 O O . ALA A 1 186 ? -6.532 -15.393 35.002 1.00 33.72 186 ALA A O 1
ATOM 1454 N N . GLN A 1 187 ? -5.039 -13.698 34.956 1.00 34.34 187 GLN A N 1
ATOM 1455 C CA . GLN A 1 187 ? -4.377 -13.928 36.249 1.00 34.34 187 GLN A CA 1
ATOM 1456 C C . GLN A 1 187 ? -4.623 -12.742 37.181 1.00 34.34 187 GLN A C 1
ATOM 1458 O O . GLN A 1 187 ? -4.741 -12.997 38.400 1.00 34.34 187 GLN A O 1
#

InterPro domains:
  IPR007630 RNA polymerase sigma-70 region 4 [PF04545] (131-175)
  IPR013324 RNA polymerase sigma factor, region 3/4-like [SSF88659] (125-179)